Protein AF-A0A2N2MAF2-F1 (afdb_monomer)

Solvent-accessible surface area (backbone atoms only — not comparable to full-atom values): 18503 Å² total; per-residue (Å²): 136,90,82,78,81,93,73,49,62,42,71,49,50,74,51,72,71,57,96,58,80,38,44,85,57,95,60,39,71,50,56,27,28,38,40,33,51,36,46,34,36,45,44,82,43,76,62,37,36,29,41,34,40,40,31,34,37,40,68,56,86,88,58,84,52,64,74,58,40,23,18,29,40,29,43,62,85,48,71,48,70,73,48,28,50,32,56,76,39,74,33,63,33,16,47,38,78,49,76,48,78,36,62,30,84,83,36,49,47,40,34,41,43,45,61,77,30,57,66,37,70,40,33,45,78,47,80,42,79,41,85,73,82,86,81,91,76,95,68,87,77,67,74,89,60,72,49,39,44,46,27,63,58,98,87,48,79,72,38,51,35,47,32,70,37,60,43,55,50,63,54,32,20,46,62,50,79,82,38,6,30,38,52,96,63,82,57,17,58,25,9,51,52,71,30,68,77,75,85,45,65,71,27,43,45,64,44,90,42,32,61,28,24,36,55,40,50,62,90,45,89,75,55,44,41,65,32,93,70,24,79,42,84,76,63,72,67,41,61,19,26,30,82,37,44,62,78,24,34,39,20,30,38,29,35,20,79,57,52,24,33,25,34,32,25,40,35,34,20,21,49,48,84,52,33,35,34,43,22,49,63,87,40,75,61,50,53,79,34,73,67,80,71,32,50,52,89,88,55,86,53,74,79,46,28,57,34,11,32,39,71,42,72,68,58,44,54,40,76,44,64,57,42,64,42,34,38,28,49,38,36,34,32,45,26,27,36,35,36,38,36,35,43,77,73,47,112

Secondary structure (DSSP, 8-state):
-PPPPP-SEEEEEEEE--S---BT-S-HHHHTEEEEEEEEEEEE--SEEEEEEEEE----TT--STTSSEEEEEETTEEEEEE-HHHHHTSSSB-EEEEEEEEESSSEEEEEEEEEES--EESEEEEEEE----S---PPPPP--S--BPP--SS----SEEESEEEEGGGPPBS-BTTTEE-SSSS-SIIIIIS--SS-HHHHTTTTSSS-EEE---S-SS-SSS-TT-SSPPPTT-EEEEEE-TT-EEEEEEEESS-EEEEEEEEEE-SS---BEEEETTEE-S--B-PPP---TT---GGGGGG--EEEEEEEEEEE-SEEEEEEEEP-SSEEEEEEEEEEEE-

Radius of gyration: 23.46 Å; Cα contacts (8 Å, |Δi|>4): 888; chains: 1; bounding box: 62×46×55 Å

Foldseek 3Di:
DDDDDDDQWADFDKDAQPDDAAAPDPCLRLARIKTKQTFKGKDFDPFAKKKKKFKYFAADPPDFDWPQWFKWKQKQNRIDHTDGRQVVQVHGRYMDIDIDIHTDDPRMIMMGMGTPHGIDMTSDMDIGGPDDDDDDDDDPDDDPLQAAWFADDPVRHCTAAEPLWKDFQLRFHDDADPGFKHDPDFFACQACNVAPPDPDCQNHPPRNGHFYKHWADAPDVVGAQPDPLAPDHDDGGQMWGAQGAAAMKGKGWHAYAAWFKWFKKWKWAAQDWWFKFKDKSNHTFWPTQTDDHSHDPVDPPPVRSLNRIDIDTRSTMGTDHGGIIMMMIHDIGHHMTGIMRIHHDDD

pLDDT: mean 88.64, std 15.47, range [25.33, 98.75]

Mean predicted aligned error: 14.35 Å

Structure (mmCIF, N/CA/C/O backbone):
data_AF-A0A2N2MAF2-F1
#
_entry.id   AF-A0A2N2MAF2-F1
#
loop_
_atom_site.group_PDB
_atom_site.id
_atom_site.type_symbol
_atom_site.label_atom_id
_atom_site.label_alt_id
_atom_site.label_comp_id
_atom_site.label_asym_id
_atom_site.label_entity_id
_atom_site.label_seq_id
_atom_site.pdbx_PDB_ins_code
_atom_site.Cartn_x
_atom_site.Cartn_y
_atom_site.Cartn_z
_atom_site.occupancy
_atom_site.B_iso_or_equiv
_atom_site.auth_seq_id
_atom_site.auth_comp_id
_atom_site.auth_asym_id
_atom_site.auth_atom_id
_atom_site.pdbx_PDB_model_num
ATOM 1 N N . ASN A 1 1 ? -16.893 -3.323 -1.999 1.00 44.75 1 ASN A N 1
ATOM 2 C CA . ASN A 1 1 ? -17.810 -3.842 -0.952 1.00 44.75 1 ASN A CA 1
ATOM 3 C C . ASN A 1 1 ? -19.232 -3.928 -1.478 1.00 44.75 1 ASN A C 1
ATOM 5 O O . ASN A 1 1 ? -19.696 -2.983 -2.110 1.00 44.75 1 ASN A O 1
ATOM 9 N N . LEU A 1 2 ? -19.905 -5.063 -1.257 1.00 59.88 2 LEU A N 1
ATOM 10 C CA . LEU A 1 2 ? -21.345 -5.204 -1.491 1.00 59.88 2 LEU A CA 1
ATOM 11 C C . LEU A 1 2 ? -22.084 -4.644 -0.268 1.00 59.88 2 LEU A C 1
ATOM 13 O O . LEU A 1 2 ? -21.903 -5.152 0.836 1.00 59.88 2 LEU A O 1
ATOM 17 N N . TRP A 1 3 ? -22.898 -3.607 -0.460 1.00 73.00 3 TRP A N 1
ATOM 18 C CA . TRP A 1 3 ? -23.650 -2.955 0.615 1.00 73.00 3 TRP A CA 1
ATOM 19 C C . TRP A 1 3 ? -25.068 -3.512 0.705 1.00 73.00 3 TRP A C 1
ATOM 21 O O . TRP A 1 3 ? -25.749 -3.678 -0.308 1.00 73.00 3 TRP A O 1
ATOM 31 N N . LEU A 1 4 ? -25.507 -3.808 1.927 1.00 74.75 4 LEU A N 1
ATOM 32 C CA . LEU A 1 4 ? -26.867 -4.257 2.214 1.00 74.75 4 LEU A CA 1
ATOM 33 C C . LEU A 1 4 ? -27.745 -3.064 2.602 1.00 74.75 4 LEU A C 1
ATOM 35 O O . LEU A 1 4 ? -27.247 -2.061 3.110 1.00 74.75 4 LEU A O 1
ATOM 39 N N . ALA A 1 5 ? -29.055 -3.197 2.393 1.00 75.00 5 ALA A N 1
ATOM 40 C CA . ALA A 1 5 ? -30.025 -2.250 2.934 1.00 75.00 5 ALA A CA 1
ATOM 41 C C . ALA A 1 5 ? -29.946 -2.202 4.468 1.00 75.00 5 ALA A C 1
ATOM 43 O O . ALA A 1 5 ? -29.556 -3.179 5.118 1.00 75.00 5 ALA A O 1
ATOM 44 N N . ASP A 1 6 ? -30.328 -1.066 5.041 1.00 78.94 6 ASP A N 1
ATOM 45 C CA . ASP A 1 6 ? -30.216 -0.836 6.471 1.00 78.94 6 ASP A CA 1
ATOM 46 C C . ASP A 1 6 ? -31.170 -1.740 7.277 1.00 78.94 6 ASP A C 1
ATOM 48 O O . ASP A 1 6 ? -32.352 -1.899 6.974 1.00 78.94 6 ASP A O 1
ATOM 52 N N . ALA A 1 7 ? -30.642 -2.366 8.328 1.00 80.81 7 ALA A N 1
ATOM 53 C CA . ALA A 1 7 ? -31.371 -3.257 9.228 1.00 80.81 7 ALA A CA 1
ATOM 54 C C . ALA A 1 7 ? -30.782 -3.163 10.641 1.00 80.81 7 ALA A C 1
ATOM 56 O O . ALA A 1 7 ? -29.657 -2.706 10.809 1.00 80.81 7 ALA A O 1
ATOM 57 N N . GLY A 1 8 ? -31.527 -3.593 11.664 1.00 89.25 8 GLY A N 1
ATOM 58 C CA . GLY A 1 8 ? -31.033 -3.619 13.051 1.00 89.25 8 GLY A CA 1
ATOM 59 C C . GLY A 1 8 ? -31.088 -2.278 13.794 1.00 89.25 8 GLY A C 1
ATOM 60 O O . GLY A 1 8 ? -30.609 -2.183 14.919 1.00 89.25 8 GLY A O 1
ATOM 61 N N . PHE A 1 9 ? -31.684 -1.239 13.206 1.00 96.50 9 PHE A N 1
ATOM 62 C CA . PHE A 1 9 ? -31.832 0.069 13.847 1.00 96.50 9 PHE A CA 1
ATOM 63 C C . PHE A 1 9 ? -33.062 0.163 14.755 1.00 96.50 9 PHE A C 1
ATOM 65 O O . PHE A 1 9 ? -34.132 -0.362 14.446 1.00 96.50 9 PHE A O 1
ATOM 72 N N . THR A 1 10 ? -32.924 0.926 15.838 1.00 96.50 10 THR A N 1
ATOM 73 C CA . THR A 1 10 ? -34.024 1.350 16.708 1.00 96.50 10 THR A CA 1
ATOM 74 C C . THR A 1 10 ? -34.355 2.818 16.444 1.00 96.50 10 THR A C 1
ATOM 76 O O . THR A 1 10 ? -33.535 3.709 16.685 1.00 96.50 10 THR A O 1
ATOM 79 N N . GLY A 1 11 ? -35.576 3.069 15.966 1.00 95.38 11 GLY A N 1
ATOM 80 C CA . GLY A 1 11 ? -36.083 4.412 15.678 1.00 95.38 11 GLY A CA 1
ATOM 81 C C . GLY A 1 11 ? -35.483 5.065 14.427 1.00 95.38 11 GLY A C 1
ATOM 82 O O . GLY A 1 11 ? -34.811 4.424 13.616 1.00 95.38 11 GLY A O 1
ATOM 83 N N . GLY A 1 12 ? -35.741 6.363 14.282 1.00 96.50 12 GLY A N 1
ATOM 84 C CA . GLY A 1 12 ? -35.285 7.173 13.154 1.00 96.50 12 GLY A CA 1
ATOM 85 C C . GLY A 1 12 ? -36.087 7.002 11.861 1.00 96.50 12 GLY A C 1
ATOM 86 O O . GLY A 1 12 ? -36.971 6.151 11.749 1.00 96.50 12 GLY A O 1
ATOM 87 N N . GLY A 1 13 ? -35.768 7.847 10.885 1.00 95.38 13 GLY A N 1
ATOM 88 C CA . GLY A 1 13 ? -36.282 7.801 9.518 1.00 95.38 13 GLY A CA 1
ATOM 89 C C . GLY A 1 13 ? -35.155 7.594 8.514 1.00 95.38 13 GLY A C 1
ATOM 90 O O . GLY A 1 13 ? -33.989 7.797 8.839 1.00 95.38 13 GLY A O 1
ATOM 91 N N . VAL A 1 14 ? -35.509 7.201 7.293 1.00 96.50 14 VAL A N 1
ATOM 92 C CA . VAL A 1 14 ? -34.569 7.068 6.172 1.00 96.50 14 VAL A CA 1
ATOM 93 C C . VAL A 1 14 ? -34.857 8.128 5.121 1.00 96.50 14 VAL A C 1
ATOM 95 O O . VAL A 1 14 ? -36.002 8.565 4.968 1.00 96.50 14 VAL A O 1
ATOM 98 N N . VAL A 1 15 ? -33.835 8.544 4.386 1.00 96.31 15 VAL A N 1
ATOM 99 C CA . VAL A 1 15 ? -33.998 9.405 3.216 1.00 96.31 15 VAL A CA 1
ATOM 100 C C . VAL A 1 15 ? -32.937 9.093 2.173 1.00 96.31 15 VAL A C 1
ATOM 102 O O . VAL A 1 15 ? -31.799 8.768 2.495 1.00 96.31 15 VAL A O 1
ATOM 105 N N . ASP A 1 16 ? -33.344 9.196 0.914 1.00 96.62 16 ASP A N 1
ATOM 106 C CA . ASP A 1 16 ? -32.481 9.122 -0.256 1.00 96.62 16 ASP A CA 1
ATOM 107 C C . ASP A 1 16 ? -32.458 10.510 -0.904 1.00 96.62 16 ASP A C 1
ATOM 109 O O . ASP A 1 16 ? -33.509 11.077 -1.224 1.00 96.62 16 ASP A O 1
ATOM 113 N N . ARG A 1 17 ? -31.269 11.094 -1.035 1.00 95.44 17 ARG A N 1
ATOM 114 C CA . ARG A 1 17 ? -31.056 12.425 -1.620 1.00 95.44 17 ARG A CA 1
ATOM 115 C C . ARG A 1 17 ? -30.933 12.381 -3.142 1.00 95.44 17 ARG A C 1
ATOM 117 O O . ARG A 1 17 ? -30.822 13.436 -3.767 1.00 95.44 17 ARG A O 1
ATOM 124 N N . GLY A 1 18 ? -30.993 11.192 -3.739 1.00 94.00 18 GLY A N 1
ATOM 125 C CA . GLY A 1 18 ? -30.751 10.997 -5.158 1.00 94.00 18 GLY A CA 1
ATOM 126 C C . GLY A 1 18 ? -29.298 11.296 -5.522 1.00 94.00 18 GLY A C 1
ATOM 127 O O . GLY A 1 18 ? -28.404 11.253 -4.683 1.00 94.00 18 GLY A O 1
ATOM 128 N N . ASN A 1 19 ? -29.062 11.605 -6.795 1.00 93.94 19 ASN A N 1
ATOM 129 C CA . ASN A 1 19 ? -27.717 11.695 -7.355 1.00 93.94 19 ASN A CA 1
ATOM 130 C C . ASN A 1 19 ? -27.023 13.041 -7.069 1.00 93.94 19 ASN A C 1
ATOM 132 O O . ASN A 1 19 ? -26.755 13.819 -7.986 1.00 93.94 19 ASN A O 1
ATOM 136 N N . ILE A 1 20 ? -26.778 13.337 -5.794 1.00 95.62 20 ILE A N 1
ATOM 137 C CA . ILE A 1 20 ? -25.903 14.437 -5.377 1.00 95.62 20 ILE A CA 1
ATOM 138 C C . ILE A 1 20 ? -24.445 13.965 -5.385 1.00 95.62 20 ILE A C 1
ATOM 140 O O . ILE A 1 20 ? -24.168 12.831 -5.002 1.00 95.62 20 ILE A O 1
ATOM 144 N N . ALA A 1 21 ? -23.526 14.828 -5.819 1.00 92.25 21 ALA A N 1
ATOM 145 C CA . ALA A 1 21 ? -22.097 14.534 -5.763 1.00 92.25 21 ALA A CA 1
ATOM 146 C C . ALA A 1 21 ? -21.619 14.546 -4.309 1.00 92.25 21 ALA A C 1
ATOM 148 O O . ALA A 1 21 ? -21.954 15.479 -3.569 1.00 92.25 21 ALA A O 1
ATOM 149 N N . ILE A 1 22 ? -20.829 13.544 -3.930 1.00 95.25 22 ILE A N 1
ATOM 150 C CA . ILE A 1 22 ? -20.232 13.441 -2.599 1.00 95.25 22 ILE A CA 1
ATOM 151 C C . ILE A 1 22 ? -18.707 13.525 -2.730 1.00 95.25 22 ILE A C 1
ATOM 153 O O . ILE A 1 22 ? -18.077 12.727 -3.411 1.00 95.25 22 ILE A O 1
ATOM 157 N N . GLY A 1 23 ? -18.095 14.514 -2.084 1.00 75.25 23 GLY A N 1
ATOM 158 C CA . GLY A 1 23 ? -16.643 14.646 -2.011 1.00 75.25 23 GLY A CA 1
ATOM 159 C C . GLY A 1 23 ? -16.013 13.598 -1.092 1.00 75.25 23 GLY A C 1
ATOM 160 O O . GLY A 1 23 ? -16.674 13.055 -0.209 1.00 75.25 23 GLY A O 1
ATOM 161 N N . ASN A 1 24 ? -14.711 13.360 -1.260 1.00 80.25 24 ASN A N 1
ATOM 162 C CA . ASN A 1 24 ? -13.926 12.421 -0.445 1.00 80.25 24 ASN A CA 1
ATOM 163 C C . ASN A 1 24 ? -14.415 10.956 -0.507 1.00 80.25 24 ASN A C 1
ATOM 165 O O . ASN A 1 24 ? -14.272 10.185 0.441 1.00 80.25 24 ASN A O 1
ATOM 169 N N . THR A 1 25 ? -15.025 10.558 -1.623 1.00 81.06 25 THR A N 1
ATOM 170 C CA . THR A 1 25 ? -15.399 9.168 -1.879 1.00 81.06 25 THR A CA 1
ATOM 171 C C . THR A 1 25 ? -15.439 8.880 -3.377 1.00 81.06 25 THR A C 1
ATOM 173 O O . THR A 1 25 ? -15.613 9.785 -4.186 1.00 81.06 25 THR A O 1
ATOM 176 N N . LEU A 1 26 ? -15.277 7.606 -3.738 1.00 80.00 26 LEU A N 1
ATOM 177 C CA . LEU A 1 26 ? -15.554 7.080 -5.080 1.00 80.00 26 LEU A CA 1
ATOM 178 C C . LEU A 1 26 ? -16.878 6.294 -5.123 1.00 80.00 26 LEU A C 1
ATOM 180 O O . LEU A 1 26 ? -17.225 5.710 -6.148 1.00 80.00 26 LEU A O 1
ATOM 184 N N . ASN A 1 27 ? -17.602 6.228 -4.000 1.00 82.69 27 ASN A N 1
ATOM 185 C CA . ASN A 1 27 ? -18.865 5.509 -3.876 1.00 82.69 27 ASN A CA 1
ATOM 186 C C . ASN A 1 27 ? -19.936 6.398 -3.239 1.00 82.69 27 ASN A C 1
ATOM 188 O O . ASN A 1 27 ? -20.376 6.176 -2.107 1.00 82.69 27 ASN A O 1
ATOM 192 N N . ASP A 1 28 ? -20.377 7.394 -4.005 1.00 86.81 28 ASP A N 1
ATOM 193 C CA . ASP A 1 28 ? -21.400 8.360 -3.605 1.00 86.81 28 ASP A CA 1
ATOM 194 C C . ASP A 1 28 ? -22.672 7.679 -3.099 1.00 86.81 28 ASP A C 1
ATOM 196 O O . ASP A 1 28 ? -23.323 8.187 -2.190 1.00 86.81 28 ASP A O 1
ATOM 200 N N . ARG A 1 29 ? -23.023 6.506 -3.648 1.00 93.38 29 ARG A N 1
ATOM 201 C CA . ARG A 1 29 ? -24.315 5.867 -3.384 1.00 93.38 29 ARG A CA 1
ATOM 202 C C . ARG A 1 29 ? -24.558 5.593 -1.901 1.00 93.38 29 ARG A C 1
ATOM 204 O O . ARG A 1 29 ? -25.695 5.734 -1.463 1.00 93.38 29 ARG A O 1
ATOM 211 N N . ILE A 1 30 ? -23.521 5.234 -1.142 1.00 92.12 30 ILE A N 1
ATOM 212 C CA . ILE A 1 30 ? -23.637 5.007 0.308 1.00 92.12 30 ILE A CA 1
ATOM 213 C C . ILE A 1 30 ? -24.076 6.304 0.993 1.00 92.12 30 ILE A C 1
ATOM 215 O O . ILE A 1 30 ? -25.031 6.314 1.760 1.00 92.12 30 ILE A O 1
ATOM 219 N N . TYR A 1 31 ? -23.415 7.408 0.653 1.00 96.81 31 TYR A N 1
ATOM 220 C CA . TYR A 1 31 ? -23.577 8.727 1.265 1.00 96.81 31 TYR A CA 1
ATOM 221 C C . TYR A 1 31 ? -24.767 9.530 0.715 1.00 96.81 31 TYR A C 1
ATOM 223 O O . TYR A 1 31 ? -25.127 10.568 1.260 1.00 96.81 31 TYR A O 1
ATOM 231 N N . GLN A 1 32 ? -25.408 9.050 -0.351 1.00 95.94 32 GLN A N 1
ATOM 232 C CA . GLN A 1 32 ? -26.663 9.599 -0.873 1.00 95.94 32 GLN A CA 1
ATOM 233 C C . GLN A 1 32 ? -27.891 9.114 -0.088 1.00 95.94 32 GLN A C 1
ATOM 235 O O . GLN A 1 32 ? -28.967 9.703 -0.209 1.00 95.94 32 GLN A O 1
ATOM 240 N N . THR A 1 33 ? -27.747 8.062 0.721 1.00 95.38 33 THR A N 1
ATOM 241 C CA . THR A 1 33 ? -28.785 7.566 1.633 1.00 95.38 33 THR A CA 1
ATOM 242 C C . THR A 1 33 ? -28.367 7.765 3.074 1.00 95.38 33 THR A C 1
ATOM 244 O O . THR A 1 33 ? -27.224 7.492 3.417 1.00 95.38 33 THR A O 1
ATOM 247 N N . GLU A 1 34 ? -29.283 8.193 3.935 1.00 95.75 34 GLU A N 1
ATOM 248 C CA . GLU A 1 34 ? -29.023 8.324 5.372 1.00 95.75 34 GLU A CA 1
ATOM 249 C C . GLU A 1 34 ? -30.194 7.773 6.188 1.00 95.75 34 GLU A C 1
ATOM 251 O O . GLU A 1 34 ? -31.365 7.875 5.794 1.00 95.75 34 GLU A O 1
ATOM 256 N N . ARG A 1 35 ? -29.877 7.244 7.369 1.00 98.12 35 ARG A N 1
ATOM 257 C CA . ARG A 1 35 ? -30.821 7.116 8.476 1.00 98.12 35 ARG A CA 1
ATOM 258 C C . ARG A 1 35 ? -30.544 8.232 9.471 1.00 98.12 35 ARG A C 1
ATOM 260 O O . ARG A 1 35 ? -29.403 8.446 9.852 1.00 98.12 35 ARG A O 1
ATOM 267 N N . TRP A 1 36 ? -31.586 8.903 9.944 1.00 97.94 36 TRP A N 1
ATOM 268 C CA . TRP A 1 36 ? -31.477 10.010 10.894 1.00 97.94 36 TRP A CA 1
ATOM 269 C C . TRP A 1 36 ? -32.439 9.842 12.071 1.00 97.94 36 TRP A C 1
ATOM 271 O O . TRP A 1 36 ? -33.506 9.244 11.940 1.00 97.94 36 TRP A O 1
ATOM 281 N N . GLY A 1 37 ? -32.078 10.381 13.236 1.00 97.12 37 GLY A N 1
ATOM 282 C CA . GLY A 1 37 ? -32.917 10.359 14.443 1.00 97.12 37 GLY A CA 1
ATOM 283 C C . GLY A 1 37 ? -33.097 8.975 15.075 1.00 97.12 37 GLY A C 1
ATOM 284 O O . GLY A 1 37 ? -34.048 8.761 15.824 1.00 97.12 37 GLY A O 1
ATOM 285 N N . MET A 1 38 ? -32.224 8.024 14.750 1.00 98.19 38 MET A N 1
ATOM 286 C CA . MET A 1 38 ? -32.134 6.726 15.418 1.00 98.19 38 MET A CA 1
ATOM 287 C C . MET A 1 38 ? -31.467 6.862 16.790 1.00 98.19 38 MET A C 1
ATOM 289 O O . MET A 1 38 ? -30.634 7.741 17.005 1.00 98.19 38 MET A O 1
ATOM 293 N N . SER A 1 39 ? -31.813 5.962 17.709 1.00 96.88 39 SER A N 1
ATOM 294 C CA . SER A 1 39 ? -31.182 5.892 19.033 1.00 96.88 39 SER A CA 1
ATOM 295 C C . SER A 1 39 ? -30.175 4.753 19.144 1.00 96.88 39 SER A C 1
ATOM 297 O O . SER A 1 39 ? -29.272 4.818 19.974 1.00 96.88 39 SER A O 1
ATOM 299 N N . ALA A 1 40 ? -30.332 3.698 18.340 1.00 97.12 40 ALA A N 1
ATOM 300 C CA . ALA A 1 40 ? -29.463 2.533 18.415 1.00 97.12 40 ALA A CA 1
ATOM 301 C C . ALA A 1 40 ? -29.387 1.749 17.100 1.00 97.12 40 ALA A C 1
ATOM 303 O O . ALA A 1 40 ? -30.286 1.830 16.259 1.00 97.12 40 ALA A O 1
ATOM 304 N N . PHE A 1 41 ? -28.344 0.939 16.985 1.00 98.25 41 PHE A N 1
ATOM 305 C CA . PHE A 1 41 ? -28.177 -0.138 16.020 1.00 98.25 41 PHE A CA 1
ATOM 306 C C . PHE A 1 41 ? -27.688 -1.386 16.758 1.00 98.25 41 PHE A C 1
ATOM 308 O O . PHE A 1 41 ? -26.841 -1.278 17.641 1.00 98.25 41 PHE A O 1
ATOM 315 N N . ALA A 1 42 ? -28.202 -2.554 16.386 1.00 91.56 42 ALA A N 1
ATOM 316 C CA . ALA A 1 42 ? -27.725 -3.835 16.877 1.00 91.56 42 ALA A CA 1
ATOM 317 C C . ALA A 1 42 ? -27.647 -4.855 15.736 1.00 91.56 42 ALA A C 1
ATOM 319 O O . ALA A 1 42 ? -28.571 -4.969 14.923 1.00 91.56 42 ALA A O 1
ATOM 320 N N . ARG A 1 43 ? -26.567 -5.639 15.695 1.00 91.00 43 ARG A N 1
ATOM 321 C CA . ARG A 1 43 ? -26.415 -6.743 14.739 1.00 91.00 43 ARG A CA 1
ATOM 322 C C . ARG A 1 43 ? -25.788 -7.958 15.396 1.00 91.00 43 ARG A C 1
ATOM 324 O O . ARG A 1 43 ? -24.752 -7.854 16.040 1.00 91.00 43 ARG A O 1
ATOM 331 N N . THR A 1 44 ? -26.393 -9.124 15.181 1.00 83.69 44 THR A N 1
ATOM 332 C CA . THR A 1 44 ? -25.787 -10.397 15.576 1.00 83.69 44 THR A CA 1
ATOM 333 C C . THR A 1 44 ? -24.505 -10.618 14.786 1.00 83.69 44 THR A C 1
ATOM 335 O O . THR A 1 44 ? -24.533 -10.655 13.553 1.00 83.69 44 THR A O 1
ATOM 338 N N . VAL A 1 45 ? -23.401 -10.784 15.503 1.00 77.69 45 VAL A N 1
ATOM 339 C CA . VAL A 1 45 ? -22.085 -11.119 14.956 1.00 77.69 45 VAL A CA 1
ATOM 340 C C . VAL A 1 45 ? -21.417 -12.132 15.890 1.00 77.69 45 VAL A C 1
ATOM 342 O O . VAL A 1 45 ? -21.738 -12.150 17.079 1.00 77.69 45 VAL A O 1
ATOM 345 N N . PRO A 1 46 ? -20.522 -13.007 15.403 1.00 73.06 46 PRO A N 1
ATOM 346 C CA . PRO A 1 46 ? -19.736 -13.862 16.288 1.00 73.06 46 PRO A CA 1
ATOM 347 C C . PRO A 1 46 ? -19.016 -13.052 17.372 1.00 73.06 46 PRO A C 1
ATOM 349 O O . PRO A 1 46 ? -18.600 -11.924 17.122 1.00 73.06 46 PRO A O 1
ATOM 352 N N . ASN A 1 47 ? -18.812 -13.630 18.554 1.00 68.94 47 ASN A N 1
ATOM 353 C CA . ASN A 1 47 ? -17.899 -13.026 19.522 1.00 68.94 47 ASN A CA 1
ATOM 354 C C . ASN A 1 47 ? -16.513 -12.882 18.906 1.00 68.94 47 ASN A C 1
ATOM 356 O O . ASN A 1 47 ? -16.023 -13.804 18.251 1.00 68.94 47 ASN A O 1
ATOM 360 N N . GLY A 1 48 ? -15.888 -11.740 19.133 1.00 59.06 48 GLY A N 1
ATOM 361 C CA . GLY A 1 48 ? -14.606 -11.434 18.531 1.00 59.06 48 GLY A CA 1
ATOM 362 C C . GLY A 1 48 ? -14.344 -9.945 18.494 1.00 59.06 48 GLY A C 1
ATOM 363 O O . GLY A 1 48 ? -15.191 -9.126 18.857 1.00 59.06 48 GLY A O 1
ATOM 364 N N . SER A 1 49 ? -13.142 -9.608 18.060 1.00 69.00 49 SER A N 1
ATOM 365 C CA . SER A 1 49 ? -12.755 -8.228 17.822 1.00 69.00 49 SER A CA 1
ATOM 366 C C . SER A 1 49 ? -13.269 -7.770 16.463 1.00 69.00 49 SER A C 1
ATOM 368 O O . SER A 1 49 ? -13.291 -8.538 15.502 1.00 69.00 49 SER A O 1
ATOM 370 N N . TYR A 1 50 ? -13.670 -6.511 16.377 1.00 77.50 50 TYR A N 1
ATOM 371 C CA . TYR A 1 50 ? -14.162 -5.897 15.154 1.00 77.50 50 TYR A CA 1
ATOM 372 C C . TYR A 1 50 ? -13.606 -4.492 15.004 1.00 77.50 50 TYR A C 1
ATOM 374 O O . TYR A 1 50 ? -13.574 -3.727 15.967 1.00 77.50 50 TYR A O 1
ATOM 382 N N . GLN A 1 51 ? -13.276 -4.127 13.771 1.00 81.12 51 GLN A N 1
ATOM 383 C CA . GLN A 1 51 ? -13.236 -2.736 13.356 1.00 81.12 51 GLN A CA 1
ATOM 384 C C . GLN A 1 51 ? -14.627 -2.357 12.847 1.00 81.12 51 GLN A C 1
ATOM 386 O O . GLN A 1 51 ? -15.198 -3.035 11.990 1.00 81.12 51 GLN A O 1
ATOM 391 N N . VAL A 1 52 ? -15.179 -1.276 13.385 1.00 87.31 52 VAL A N 1
ATOM 392 C CA . VAL A 1 52 ? -16.476 -0.733 12.992 1.00 87.31 52 VAL A CA 1
ATOM 393 C C . VAL A 1 52 ? -16.266 0.641 12.381 1.00 87.31 52 VAL A C 1
ATOM 395 O O . VAL A 1 52 ? -15.901 1.578 13.093 1.00 87.31 52 VAL A O 1
ATOM 398 N N . ASN A 1 53 ? -16.520 0.768 11.079 1.00 90.44 53 ASN A N 1
ATOM 399 C CA . ASN A 1 53 ? -16.475 2.043 10.368 1.00 90.44 53 ASN A CA 1
ATOM 400 C C . ASN A 1 53 ? -17.890 2.618 10.265 1.00 90.44 53 ASN A C 1
ATOM 402 O O . ASN A 1 53 ? -18.802 1.993 9.721 1.00 90.44 53 ASN A O 1
ATOM 406 N N . LEU A 1 54 ? -18.073 3.818 10.805 1.00 97.06 54 LEU A N 1
ATOM 407 C CA . LEU A 1 54 ? -19.300 4.597 10.719 1.00 97.06 54 LEU A CA 1
ATOM 408 C C . LEU A 1 54 ? -19.132 5.642 9.618 1.00 97.06 54 LEU A C 1
ATOM 410 O O . LEU A 1 54 ? -18.271 6.518 9.721 1.00 97.06 54 LEU A O 1
ATOM 414 N N . HIS A 1 55 ? -19.938 5.526 8.569 1.00 98.00 55 HIS A N 1
ATOM 415 C CA . HIS A 1 55 ? -19.890 6.378 7.386 1.00 98.00 55 HIS A CA 1
ATOM 416 C C . HIS A 1 55 ? -20.915 7.503 7.501 1.00 98.00 55 HIS A C 1
ATOM 418 O O . HIS A 1 55 ? -22.099 7.238 7.714 1.00 98.00 55 HIS A O 1
ATOM 424 N N . PHE A 1 56 ? -20.459 8.738 7.313 1.00 98.44 56 PHE A N 1
ATOM 425 C CA . PHE A 1 56 ? -21.249 9.959 7.430 1.00 98.44 56 PHE A CA 1
ATOM 426 C C . PHE A 1 56 ? -21.011 10.901 6.245 1.00 98.44 56 PHE A C 1
ATOM 428 O O . PHE A 1 56 ? -19.919 10.933 5.680 1.00 98.44 56 PHE A O 1
ATOM 435 N N . ALA A 1 57 ? -22.001 11.720 5.918 1.00 97.88 57 ALA A N 1
ATOM 436 C CA . ALA A 1 57 ? -21.912 12.862 5.027 1.00 97.88 57 ALA A CA 1
ATOM 437 C C . ALA A 1 57 ? -23.095 13.778 5.338 1.00 97.88 57 ALA A C 1
ATOM 439 O O . ALA A 1 57 ? -24.249 13.397 5.163 1.00 97.88 57 ALA A O 1
ATOM 440 N N . GLU A 1 58 ? -22.826 15.022 5.737 1.00 98.25 58 GLU A N 1
ATOM 441 C CA . GLU A 1 58 ? -23.911 15.954 6.032 1.00 98.25 58 GLU A CA 1
ATOM 442 C C . GLU A 1 58 ? -24.587 16.397 4.727 1.00 98.25 58 GLU A C 1
ATOM 444 O O . GLU A 1 58 ? -24.098 17.285 4.019 1.00 98.25 58 GLU A O 1
ATOM 449 N N . THR A 1 59 ? -25.722 15.773 4.409 1.00 97.25 59 THR A N 1
ATOM 450 C CA . THR A 1 59 ? -26.494 16.051 3.187 1.00 97.25 59 THR A CA 1
ATOM 451 C C . THR A 1 59 ? -27.760 16.868 3.442 1.00 97.25 59 THR A C 1
ATOM 453 O O . THR A 1 59 ? -28.401 17.352 2.501 1.00 97.25 59 THR A O 1
ATOM 456 N N . TYR A 1 60 ? -28.159 17.066 4.704 1.00 97.25 60 TYR A N 1
ATOM 457 C CA . TYR A 1 60 ? -29.423 17.720 5.004 1.00 97.25 60 TYR A CA 1
ATOM 458 C C . TYR A 1 60 ? -29.342 19.222 4.733 1.00 97.25 60 TYR A C 1
ATOM 460 O O . TYR A 1 60 ? -28.526 19.947 5.300 1.00 97.25 60 TYR A O 1
ATOM 468 N N . ALA A 1 61 ? -30.244 19.736 3.890 1.00 94.19 61 ALA A N 1
ATOM 469 C CA . ALA A 1 61 ? -30.292 21.143 3.483 1.00 94.19 61 ALA A CA 1
ATOM 470 C C . ALA A 1 61 ? -30.277 22.137 4.666 1.00 94.19 61 ALA A C 1
ATOM 472 O O . ALA A 1 61 ? -29.684 23.205 4.537 1.00 94.19 61 ALA A O 1
ATOM 473 N N . GLY A 1 62 ? -30.848 21.761 5.817 1.00 96.06 62 GLY A N 1
ATOM 474 C CA . GLY A 1 62 ? -30.924 22.605 7.011 1.00 96.06 62 GLY A CA 1
ATOM 475 C C . GLY A 1 62 ? -29.624 22.775 7.809 1.00 96.06 62 GLY A C 1
ATOM 476 O O . GLY A 1 62 ? -29.577 23.672 8.643 1.00 96.06 62 GLY A O 1
ATOM 477 N N . ILE A 1 63 ? -28.585 21.965 7.568 1.00 97.38 63 ILE A N 1
ATOM 478 C CA . ILE A 1 63 ? -27.267 22.126 8.206 1.00 97.38 63 ILE A CA 1
ATOM 479 C C . ILE A 1 63 ? -26.340 22.877 7.254 1.00 97.38 63 ILE A C 1
ATOM 481 O O . ILE A 1 63 ? -25.966 22.371 6.203 1.00 97.38 63 ILE A O 1
ATOM 485 N N . THR A 1 64 ? -26.008 24.119 7.566 1.00 97.00 64 THR A N 1
ATOM 486 C CA . THR A 1 64 ? -25.237 25.031 6.707 1.00 97.00 64 THR A CA 1
ATOM 487 C C . THR A 1 64 ? -23.918 25.479 7.327 1.00 97.00 64 THR A C 1
ATOM 489 O O . THR A 1 64 ? -23.171 26.201 6.673 1.00 97.00 64 THR A O 1
ATOM 492 N N . ALA A 1 65 ? -23.646 25.112 8.579 1.00 94.88 65 ALA A N 1
ATOM 493 C CA . ALA A 1 65 ? -22.424 25.469 9.286 1.00 94.88 65 ALA A CA 1
ATOM 494 C C . ALA A 1 65 ? -22.084 24.445 10.378 1.00 94.88 65 ALA A C 1
ATOM 496 O O . ALA A 1 65 ? -22.956 23.715 10.857 1.00 94.88 65 ALA A O 1
ATOM 497 N N . ALA A 1 66 ? -20.821 24.463 10.810 1.00 96.50 66 ALA A N 1
ATOM 498 C CA . ALA A 1 66 ? -20.347 23.749 11.990 1.00 96.50 66 ALA A CA 1
ATOM 499 C C . ALA A 1 66 ? -21.208 24.060 13.231 1.00 96.50 66 ALA A C 1
ATOM 501 O O . ALA A 1 66 ? -21.715 25.171 13.407 1.00 96.50 66 ALA A O 1
ATOM 502 N N . GLY A 1 67 ? -21.364 23.067 14.097 1.00 94.75 67 GLY A N 1
ATOM 503 C CA . GLY A 1 67 ? -22.070 23.128 15.372 1.00 94.75 67 GLY A CA 1
ATOM 504 C C . GLY A 1 67 ? -23.587 22.973 15.274 1.00 94.75 67 GLY A C 1
ATOM 505 O O . GLY A 1 67 ? -24.250 22.875 16.304 1.00 94.75 67 GLY A O 1
ATOM 506 N N . GLN A 1 68 ? -24.165 22.940 14.069 1.00 98.06 68 GLN A N 1
ATOM 507 C CA . GLN A 1 68 ? -25.620 22.829 13.887 1.00 98.06 68 GLN A CA 1
ATOM 508 C C . GLN A 1 68 ? -26.147 21.390 13.994 1.00 98.06 68 GLN A C 1
ATOM 510 O O . GLN A 1 68 ? -27.345 21.189 14.218 1.00 98.06 68 GLN A O 1
ATOM 515 N N . ARG A 1 69 ? -25.260 20.400 13.864 1.00 98.44 69 ARG A N 1
ATOM 516 C CA . ARG A 1 69 ? -25.506 19.008 14.234 1.00 98.44 69 ARG A CA 1
ATOM 517 C C . ARG A 1 69 ? -24.278 18.478 14.960 1.00 98.44 69 ARG A C 1
ATOM 519 O O . ARG A 1 69 ? -23.190 18.456 14.398 1.00 98.44 69 ARG A O 1
ATOM 526 N N . VAL A 1 70 ? -24.470 18.060 16.205 1.00 97.75 70 VAL A N 1
ATOM 527 C CA . VAL A 1 70 ? -23.427 17.464 17.038 1.00 97.75 70 VAL A CA 1
ATOM 528 C C . VAL A 1 70 ? -24.037 16.303 17.802 1.00 97.75 70 VAL A C 1
ATOM 530 O O . VAL A 1 70 ? -25.023 16.469 18.518 1.00 97.75 70 VAL A O 1
ATOM 533 N N . PHE A 1 71 ? -23.460 15.121 17.685 1.00 98.75 71 PHE A N 1
ATOM 534 C CA . PHE A 1 71 ? -23.912 13.943 18.422 1.00 98.75 71 PHE A CA 1
ATOM 535 C C . PHE A 1 71 ? -22.720 13.073 18.805 1.00 98.75 71 PHE A C 1
ATOM 537 O O . PHE A 1 71 ? -21.582 13.380 18.480 1.00 98.75 71 PHE A O 1
ATOM 544 N N . SER A 1 72 ? -22.952 12.008 19.556 1.00 97.94 72 SER A N 1
ATOM 545 C CA . SER A 1 72 ? -21.931 11.012 19.878 1.00 97.94 72 SER A CA 1
ATOM 546 C C . SER A 1 72 ? -22.448 9.625 19.527 1.00 97.94 72 SER A C 1
ATOM 548 O O . SER A 1 72 ? -23.658 9.393 19.560 1.00 97.94 72 SER A O 1
ATOM 550 N N . ALA A 1 73 ? -21.537 8.709 19.220 1.00 98.31 73 ALA A N 1
ATOM 551 C CA . ALA A 1 73 ? -21.836 7.292 19.063 1.00 98.31 73 ALA A CA 1
ATOM 552 C C . ALA A 1 73 ? -21.065 6.494 20.120 1.00 98.31 73 ALA A C 1
ATOM 554 O O . ALA A 1 73 ? -19.906 6.791 20.389 1.00 98.31 73 ALA A O 1
ATOM 555 N N . ASN A 1 74 ? -21.686 5.491 20.724 1.00 96.94 74 ASN A N 1
ATOM 556 C CA . ASN A 1 74 ? -21.023 4.518 21.582 1.00 96.94 74 ASN A CA 1
ATOM 557 C C . ASN A 1 74 ? -21.108 3.154 20.902 1.00 96.94 74 ASN A C 1
ATOM 559 O O . ASN A 1 74 ? -22.208 2.638 20.755 1.00 96.94 74 ASN A O 1
ATOM 563 N N . VAL A 1 75 ? -19.976 2.613 20.461 1.00 96.69 75 VAL A N 1
ATOM 564 C CA . VAL A 1 75 ? -19.861 1.313 19.790 1.00 96.69 75 VAL A CA 1
ATOM 565 C C . VAL A 1 75 ? -19.300 0.334 20.815 1.00 96.69 75 VAL A C 1
ATOM 567 O O . VAL A 1 75 ? -18.149 0.490 21.213 1.00 96.69 75 VAL A O 1
ATOM 570 N N . GLU A 1 76 ? -20.099 -0.627 21.283 1.00 90.25 76 GLU A N 1
ATOM 571 C CA . GLU A 1 76 ? -19.667 -1.642 22.265 1.00 90.25 76 GLU A CA 1
ATOM 572 C C . GLU A 1 76 ? -18.907 -1.044 23.472 1.00 90.25 76 GLU A C 1
ATOM 574 O O . GLU A 1 76 ? -17.834 -1.497 23.869 1.00 90.25 76 GLU A O 1
ATOM 579 N N . GLY A 1 77 ? -19.418 0.059 24.030 1.00 84.75 77 GLY A N 1
ATOM 580 C CA . GLY A 1 77 ?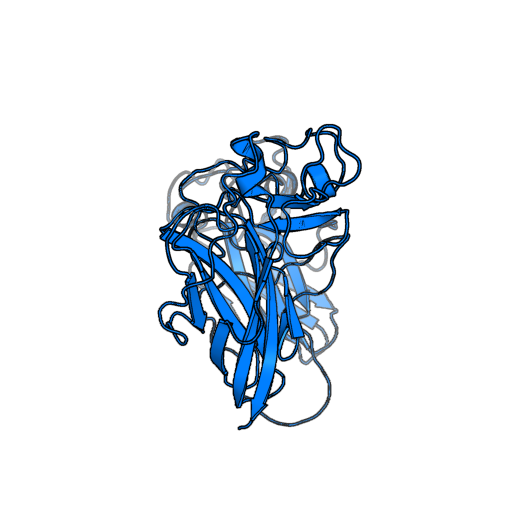 -18.793 0.765 25.153 1.00 84.75 77 GLY A CA 1
ATOM 581 C C . GLY A 1 77 ? -17.729 1.798 24.760 1.00 84.75 77 GLY A C 1
ATOM 582 O O . GLY A 1 77 ? -17.422 2.678 25.568 1.00 84.75 77 GLY A O 1
ATOM 583 N N . THR A 1 78 ? -17.238 1.790 23.519 1.00 85.56 78 THR A N 1
ATOM 584 C CA . THR A 1 78 ? -16.267 2.766 23.002 1.00 85.56 78 THR A CA 1
ATOM 585 C C . THR A 1 78 ? -16.976 4.003 22.461 1.00 85.56 78 THR A C 1
ATOM 587 O O . THR A 1 78 ? -17.697 3.947 21.467 1.00 85.56 78 THR A O 1
ATOM 590 N N . THR A 1 79 ? -16.769 5.148 23.112 1.00 93.44 79 THR A N 1
ATOM 591 C CA . THR A 1 79 ? -17.435 6.406 22.745 1.00 93.44 79 THR A CA 1
ATOM 592 C C . THR A 1 79 ? -16.634 7.203 21.716 1.00 93.44 79 THR A C 1
ATOM 594 O O . THR A 1 79 ? -15.503 7.603 21.974 1.00 93.44 79 THR A O 1
ATOM 597 N N . ILE A 1 80 ? -17.276 7.535 20.598 1.00 90.00 80 ILE A N 1
ATOM 598 C CA . ILE A 1 80 ? -16.868 8.555 19.632 1.00 90.00 80 ILE A CA 1
ATOM 599 C C . ILE A 1 80 ? -17.680 9.817 19.940 1.00 90.00 80 ILE A C 1
ATOM 601 O O . ILE A 1 8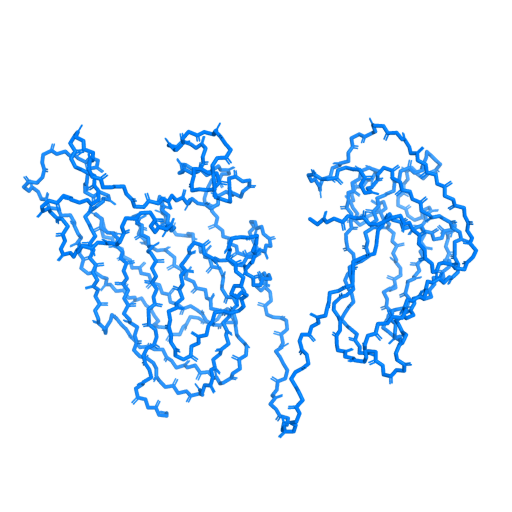0 ? -18.851 9.935 19.572 1.00 90.00 80 ILE A O 1
ATOM 605 N N . ALA A 1 81 ? -17.072 10.737 20.686 1.00 93.62 81 ALA A N 1
ATOM 606 C CA . ALA A 1 81 ? -17.743 11.936 21.175 1.00 93.62 81 ALA A CA 1
ATOM 607 C C . ALA A 1 81 ? -17.744 13.080 20.148 1.00 93.62 81 ALA A C 1
ATOM 609 O O . ALA A 1 81 ? -16.808 13.217 19.361 1.00 93.62 81 ALA A O 1
ATOM 610 N N . ASN A 1 82 ? -18.752 13.954 20.236 1.00 91.69 82 ASN A N 1
ATOM 611 C CA . ASN A 1 82 ? -18.812 15.250 19.540 1.00 91.69 82 ASN A CA 1
ATOM 612 C C . ASN A 1 82 ? -18.581 15.163 18.019 1.00 91.69 82 ASN A C 1
ATOM 614 O O . ASN A 1 82 ? -17.797 15.914 17.438 1.00 91.69 82 ASN A O 1
ATOM 618 N N . ILE A 1 83 ? -19.267 14.226 17.376 1.00 97.50 83 ILE A N 1
ATOM 619 C CA . ILE A 1 83 ? -19.340 14.089 15.927 1.00 97.50 83 ILE A CA 1
ATOM 620 C C . ILE A 1 83 ? -20.109 15.290 15.372 1.00 97.50 83 ILE A C 1
ATOM 622 O O . ILE A 1 83 ? -21.323 15.397 15.541 1.00 97.50 83 ILE A O 1
ATOM 626 N N . ASP A 1 84 ? -19.373 16.177 14.711 1.00 98.12 84 ASP A N 1
ATOM 627 C CA . ASP A 1 84 ? -19.879 17.275 13.892 1.00 98.12 84 ASP A CA 1
ATOM 628 C C . ASP A 1 84 ? -19.389 17.042 12.467 1.00 98.12 84 ASP A C 1
ATOM 630 O O . ASP A 1 84 ? -18.232 17.311 12.136 1.00 98.12 84 ASP A O 1
ATOM 634 N N . ILE A 1 85 ? -20.261 16.473 11.642 1.00 98.31 85 ILE A N 1
ATOM 635 C CA . ILE A 1 85 ? -19.892 15.995 10.310 1.00 98.31 85 ILE A CA 1
ATOM 636 C C . ILE A 1 85 ? -19.520 17.174 9.418 1.00 98.31 85 ILE A C 1
ATOM 638 O O . ILE A 1 85 ? -18.507 17.112 8.732 1.00 98.31 85 ILE A O 1
ATOM 642 N N . PHE A 1 86 ? -20.274 18.275 9.479 1.00 96.75 86 PHE A N 1
ATOM 643 C CA . PHE A 1 86 ? -19.985 19.467 8.685 1.00 96.75 86 PHE A CA 1
ATOM 644 C C . PHE A 1 86 ? -18.599 20.025 9.025 1.00 96.75 86 PHE A C 1
ATOM 646 O O . PHE A 1 86 ? -17.805 20.303 8.128 1.00 96.75 86 PHE A O 1
ATOM 653 N N . ALA A 1 87 ? -18.292 20.186 10.317 1.00 90.44 87 ALA A N 1
ATOM 654 C CA . ALA A 1 87 ? -17.001 20.719 10.740 1.00 90.44 87 ALA A CA 1
ATOM 655 C C . ALA A 1 87 ? -15.843 19.778 10.387 1.00 90.44 87 ALA A C 1
ATOM 657 O O . ALA A 1 87 ? -14.803 20.228 9.915 1.00 90.44 87 ALA A O 1
ATOM 658 N N . GLN A 1 88 ? -16.021 18.476 10.621 1.00 88.56 88 GLN A N 1
ATOM 659 C CA . GLN A 1 88 ? -14.954 17.483 10.496 1.00 88.56 88 GLN A CA 1
ATOM 660 C C . GLN A 1 88 ? -14.715 17.034 9.052 1.00 88.56 88 GLN A C 1
ATOM 662 O O . GLN A 1 88 ? -13.590 16.673 8.723 1.00 88.56 88 GLN A O 1
ATOM 667 N N . ALA A 1 89 ? -15.739 17.068 8.197 1.00 78.75 89 ALA A N 1
ATOM 668 C CA . ALA A 1 89 ? -15.620 16.785 6.768 1.00 78.75 89 ALA A CA 1
ATOM 669 C C . ALA A 1 89 ? -15.247 18.033 5.946 1.00 78.75 89 ALA A C 1
ATOM 671 O O . ALA A 1 89 ? -14.922 17.922 4.770 1.00 78.75 89 ALA A O 1
ATOM 672 N N . GLY A 1 90 ? -15.301 19.231 6.542 1.00 83.00 90 GLY A N 1
ATOM 673 C CA . GLY A 1 90 ? -15.007 20.490 5.851 1.00 83.00 90 GLY A CA 1
ATOM 674 C C . GLY A 1 90 ? -16.171 21.056 5.029 1.00 83.00 90 GLY A C 1
ATOM 675 O O . GLY A 1 90 ? -15.956 21.934 4.194 1.00 83.00 90 GLY A O 1
ATOM 676 N N . GLY A 1 91 ? -17.403 20.593 5.254 1.00 88.19 91 GLY A N 1
ATOM 677 C CA . GLY A 1 91 ? -18.599 21.100 4.586 1.00 88.19 91 GLY A CA 1
ATOM 678 C C . GLY A 1 91 ? -19.708 20.061 4.426 1.00 88.19 91 GLY A C 1
ATOM 679 O O . GLY A 1 91 ? -19.687 18.991 5.031 1.00 88.19 91 GLY A O 1
ATOM 680 N N . LYS A 1 92 ? -20.702 20.399 3.597 1.00 96.50 92 LYS A N 1
ATOM 681 C CA . LYS A 1 92 ? -21.783 19.481 3.195 1.00 96.50 92 LYS A CA 1
ATOM 682 C C . LYS A 1 92 ? -21.314 18.560 2.087 1.00 96.50 92 LYS A C 1
ATOM 684 O O . LYS A 1 92 ? -20.459 18.956 1.299 1.00 96.50 92 LYS A O 1
ATOM 689 N N . ASN A 1 93 ? -21.979 17.416 1.952 1.00 95.69 93 ASN A N 1
ATOM 690 C CA . ASN A 1 93 ? -21.750 16.470 0.861 1.00 95.69 93 ASN A CA 1
ATOM 691 C C . ASN A 1 93 ? -20.276 16.039 0.758 1.00 95.69 93 ASN A C 1
ATOM 693 O O . ASN A 1 93 ? -19.756 15.886 -0.342 1.00 95.69 93 ASN A O 1
ATOM 697 N N . ILE A 1 94 ? -19.585 15.884 1.888 1.00 85.88 94 ILE A N 1
ATOM 698 C CA . ILE A 1 94 ? -18.224 15.346 1.948 1.00 85.88 94 ILE A CA 1
ATOM 699 C C . ILE A 1 94 ? -18.257 14.155 2.900 1.00 85.88 94 ILE A C 1
ATOM 701 O O . ILE A 1 94 ? -18.772 14.264 4.014 1.00 85.88 94 ILE A O 1
ATOM 705 N N . ALA A 1 95 ? -17.744 13.021 2.437 1.00 92.88 95 ALA A N 1
ATOM 706 C CA . ALA A 1 95 ? -17.692 11.792 3.205 1.00 92.88 95 ALA A CA 1
ATOM 707 C C . ALA A 1 95 ? -16.720 11.907 4.389 1.00 92.88 95 ALA A C 1
ATOM 709 O O . ALA A 1 95 ? -15.587 12.381 4.261 1.00 92.88 95 ALA A O 1
ATOM 710 N N . LEU A 1 96 ? -17.171 11.410 5.536 1.00 92.81 96 LEU A N 1
ATOM 711 C CA . LEU A 1 96 ? -16.432 11.296 6.783 1.00 92.81 96 LEU A CA 1
ATOM 712 C C . LEU A 1 96 ? -16.612 9.887 7.335 1.00 92.81 96 LEU A C 1
ATOM 714 O O . LEU A 1 96 ? -17.731 9.394 7.452 1.00 92.81 96 LEU A O 1
ATOM 718 N N . ILE A 1 97 ? -15.512 9.261 7.738 1.00 94.88 97 ILE A N 1
ATOM 719 C CA . ILE A 1 97 ? -15.531 7.952 8.387 1.00 94.88 97 ILE A CA 1
ATOM 720 C C . ILE A 1 97 ? -15.043 8.118 9.825 1.00 94.88 97 ILE A C 1
ATOM 722 O O . ILE A 1 97 ? -14.043 8.794 10.081 1.00 94.88 97 ILE A O 1
ATOM 726 N N . LYS A 1 98 ? -15.762 7.518 10.778 1.00 90.00 98 LYS A N 1
ATOM 727 C CA . LYS A 1 98 ? -15.300 7.357 12.161 1.00 90.00 98 LYS A CA 1
ATOM 728 C C . LYS A 1 98 ? -15.186 5.883 12.492 1.00 90.00 98 LYS A C 1
ATOM 730 O O . LYS A 1 98 ? -16.146 5.140 12.329 1.00 90.00 98 LYS A O 1
ATOM 735 N N . THR A 1 99 ? -14.033 5.495 13.009 1.00 83.75 99 THR A N 1
ATOM 736 C CA . THR A 1 99 ? -13.715 4.096 13.275 1.00 83.75 99 THR A CA 1
ATOM 737 C C . THR A 1 99 ? -13.675 3.830 14.774 1.00 83.75 99 THR A C 1
ATOM 739 O O . THR A 1 99 ? -13.096 4.610 15.532 1.00 83.75 99 THR A O 1
ATOM 742 N N . ALA A 1 100 ? -14.271 2.717 15.197 1.00 82.62 100 ALA A N 1
ATOM 743 C CA . ALA A 1 100 ? -14.109 2.156 16.533 1.00 82.62 100 ALA A CA 1
ATOM 744 C C . ALA A 1 100 ? -13.639 0.704 16.428 1.00 82.62 100 ALA A C 1
ATOM 746 O O . ALA A 1 100 ? -14.263 -0.104 15.746 1.00 82.62 100 ALA A O 1
ATOM 747 N N . ASN A 1 101 ? -12.564 0.369 17.139 1.00 77.62 101 ASN A N 1
ATOM 748 C CA . ASN A 1 101 ? -12.146 -1.016 17.330 1.00 77.62 101 ASN A CA 1
ATOM 749 C C . ASN A 1 101 ? -12.760 -1.521 18.634 1.00 77.62 101 ASN A C 1
ATOM 751 O O . ASN A 1 101 ? -12.579 -0.897 19.681 1.00 77.62 101 ASN A O 1
ATOM 755 N N . VAL A 1 102 ? -13.508 -2.616 18.568 1.00 83.81 102 VAL A N 1
ATOM 756 C CA . VAL A 1 102 ? -14.332 -3.108 19.674 1.00 83.81 102 VAL A CA 1
ATOM 757 C C . VAL A 1 102 ? -14.236 -4.616 19.822 1.00 83.81 102 VAL A C 1
ATOM 759 O O . VAL A 1 102 ? -13.818 -5.310 18.901 1.00 83.81 102 VAL A O 1
ATOM 762 N N . VAL A 1 103 ? -14.647 -5.130 20.979 1.00 71.19 103 VAL A N 1
ATOM 763 C CA . VAL A 1 103 ? -14.755 -6.568 21.234 1.00 71.19 103 VAL A CA 1
ATOM 764 C C . VAL A 1 103 ? -16.203 -6.888 21.562 1.00 71.19 103 VAL A C 1
ATOM 766 O O . VAL A 1 103 ? -16.728 -6.396 22.555 1.00 71.19 103 VAL A O 1
ATOM 769 N N . VAL A 1 104 ? -16.815 -7.746 20.751 1.00 76.31 104 VAL A N 1
ATOM 770 C CA . VAL A 1 104 ? -18.155 -8.285 20.995 1.00 76.31 104 VAL A CA 1
ATOM 771 C C . VAL A 1 104 ? -18.020 -9.553 21.830 1.00 76.31 104 VAL A C 1
ATOM 773 O O . VAL A 1 104 ? -17.290 -10.477 21.458 1.00 76.31 104 VAL A O 1
ATOM 776 N N . THR A 1 105 ? -18.713 -9.603 22.968 1.00 77.06 105 THR A N 1
ATOM 777 C CA . THR A 1 105 ? -18.604 -10.713 23.941 1.00 77.06 105 THR A CA 1
ATOM 778 C C . THR A 1 105 ? -19.908 -11.474 24.175 1.00 77.06 105 THR A C 1
ATOM 780 O O . THR A 1 105 ? -19.887 -12.568 24.745 1.00 77.06 105 THR A O 1
ATOM 783 N N . ASP A 1 106 ? -21.032 -10.949 23.697 1.00 78.25 106 ASP A N 1
ATOM 784 C CA . ASP A 1 106 ? -22.383 -11.479 23.908 1.00 78.25 106 ASP A CA 1
ATOM 785 C C . ASP A 1 106 ? -23.093 -11.906 22.604 1.00 78.25 106 ASP A C 1
ATOM 787 O O . ASP A 1 106 ? -24.262 -12.294 22.616 1.00 78.25 106 ASP A O 1
ATOM 791 N N . GLY A 1 107 ? -22.382 -11.877 21.478 1.00 76.38 107 GLY A N 1
ATOM 792 C CA . GLY A 1 107 ? -22.871 -12.230 20.149 1.00 76.38 107 GLY A CA 1
ATOM 793 C C . GLY A 1 107 ? -23.646 -11.108 19.458 1.00 76.38 107 GLY A C 1
ATOM 794 O O . GLY A 1 107 ? -24.303 -11.357 18.439 1.00 76.38 107 GLY A O 1
ATOM 795 N N . GLN A 1 108 ? -23.617 -9.885 19.995 1.00 82.06 108 GLN A N 1
ATOM 796 C CA . GLN A 1 108 ? -24.333 -8.739 19.453 1.00 82.06 108 GLN A CA 1
ATOM 797 C C . GLN A 1 108 ? -23.445 -7.494 19.443 1.00 82.06 108 GLN A C 1
ATOM 799 O O . GLN A 1 108 ? -22.984 -7.040 20.474 1.00 82.06 108 GLN A O 1
ATOM 804 N N . LEU A 1 109 ? -23.241 -6.902 18.265 1.00 95.06 109 LEU A N 1
ATOM 805 C CA . LEU A 1 109 ? -22.605 -5.595 18.152 1.00 95.06 109 LEU A CA 1
ATOM 806 C C . LEU A 1 109 ? -23.659 -4.506 18.310 1.00 95.06 109 LEU A C 1
ATOM 808 O O . LEU A 1 109 ? -24.583 -4.430 17.497 1.00 95.06 109 LEU A O 1
ATOM 812 N N . ASN A 1 110 ? -23.491 -3.657 19.314 1.00 95.12 110 ASN A N 1
ATOM 813 C CA . ASN A 1 110 ? -24.382 -2.577 19.696 1.00 95.12 110 ASN A CA 1
ATOM 814 C C . ASN A 1 110 ? -23.735 -1.220 19.435 1.00 95.12 110 ASN A C 1
ATOM 816 O O . ASN A 1 110 ? -22.570 -0.973 19.757 1.00 95.12 110 ASN A O 1
ATOM 820 N N . ILE A 1 111 ? -24.533 -0.303 18.898 1.00 98.44 111 ILE A N 1
ATOM 821 C CA . ILE A 1 111 ? -24.176 1.101 18.749 1.00 98.44 111 ILE A CA 1
ATOM 822 C C . ILE A 1 111 ? -25.306 1.943 19.318 1.00 98.44 111 ILE A C 1
ATOM 824 O O . ILE A 1 111 ? -26.444 1.819 18.873 1.00 98.44 111 ILE A O 1
ATOM 828 N N . ALA A 1 112 ? -25.003 2.818 20.271 1.00 98.06 112 ALA A N 1
ATOM 829 C CA . ALA A 1 112 ? -25.938 3.814 20.784 1.00 98.06 112 ALA A CA 1
ATOM 830 C C . ALA A 1 112 ? -25.589 5.202 20.239 1.00 98.06 112 ALA A C 1
ATOM 832 O O . ALA A 1 112 ? -24.421 5.585 20.211 1.00 98.06 112 ALA A O 1
ATOM 833 N N . PHE A 1 113 ? -26.600 5.970 19.839 1.00 98.38 113 PHE A N 1
ATOM 834 C CA . PHE A 1 113 ? -26.437 7.332 19.335 1.00 98.38 113 PHE A CA 1
ATOM 835 C C . PHE A 1 113 ? -27.063 8.333 20.307 1.00 98.38 113 PHE A C 1
ATOM 837 O O . PHE A 1 113 ? -28.223 8.192 20.695 1.00 98.38 113 PHE A O 1
ATOM 844 N N . THR A 1 114 ? -26.310 9.375 20.661 1.00 97.75 114 THR A N 1
ATOM 845 C CA . THR A 1 114 ? -26.740 10.404 21.617 1.00 97.75 114 THR A CA 1
ATOM 846 C C . THR A 1 114 ? -26.625 11.784 20.992 1.00 97.75 114 THR A C 1
ATOM 848 O O . THR A 1 114 ? -25.527 12.247 20.690 1.00 97.75 114 THR A O 1
ATOM 851 N N . ALA A 1 115 ? -27.760 12.455 20.817 1.00 98.00 115 ALA A N 1
ATOM 852 C CA . ALA A 1 115 ? -27.823 13.829 20.333 1.00 98.00 115 ALA A CA 1
ATOM 853 C C . ALA A 1 115 ? -27.285 14.821 21.374 1.00 98.00 115 ALA A C 1
ATOM 855 O O . ALA A 1 115 ? -27.734 14.811 22.520 1.00 98.00 115 ALA A O 1
ATOM 856 N N . SER A 1 116 ? -26.405 15.729 20.948 1.00 97.94 116 SER A N 1
ATOM 857 C CA . SER A 1 116 ? -26.067 16.943 21.707 1.00 97.94 116 SER A CA 1
ATOM 858 C C . SER A 1 116 ? -26.758 18.168 21.100 1.00 97.94 116 SER A C 1
ATOM 860 O O . SER A 1 116 ? -27.350 18.975 21.812 1.00 97.94 116 SER A O 1
ATOM 862 N N . VAL A 1 117 ? -26.721 18.285 19.771 1.00 97.62 117 VAL A N 1
ATOM 863 C CA . VAL A 1 117 ? -27.392 19.306 18.964 1.00 97.62 117 VAL A CA 1
ATOM 864 C C . VAL A 1 117 ? -27.970 18.622 17.728 1.00 97.62 117 VAL A C 1
ATOM 866 O O . VAL A 1 117 ? -27.220 18.073 16.925 1.00 97.62 117 VAL A O 1
ATOM 869 N N . ASN A 1 118 ? -29.292 18.699 17.550 1.00 97.62 118 ASN A N 1
ATOM 870 C CA . ASN A 1 118 ? -30.016 18.060 16.442 1.00 97.62 118 ASN A CA 1
ATOM 871 C C . ASN A 1 118 ? -29.860 16.519 16.414 1.00 97.62 118 ASN A C 1
ATOM 873 O O . ASN A 1 118 ? -29.201 15.916 17.259 1.00 97.62 118 ASN A O 1
ATOM 877 N N . ASN A 1 119 ? -30.545 15.861 1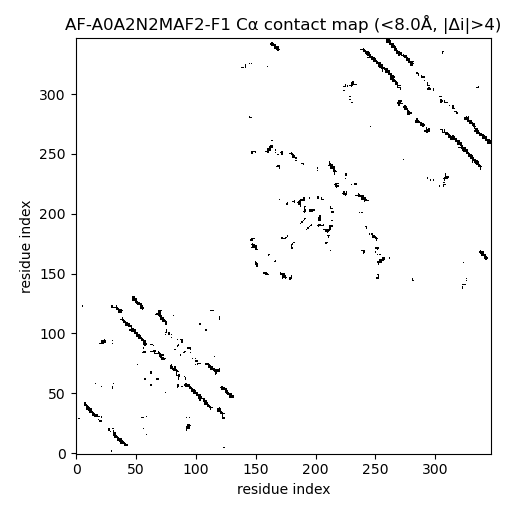5.483 1.00 97.81 119 ASN A N 1
ATOM 878 C CA . ASN A 1 119 ? -30.624 14.407 15.417 1.00 97.81 119 ASN A CA 1
ATOM 879 C C . ASN A 1 119 ? -29.304 13.782 14.925 1.00 97.81 119 ASN A C 1
ATOM 881 O O . ASN A 1 119 ? -28.707 14.317 13.987 1.00 97.81 119 ASN A O 1
ATOM 885 N N . PRO A 1 120 ? -28.886 12.618 15.462 1.00 98.38 120 PRO A N 1
ATOM 886 C CA . PRO A 1 120 ? -27.833 11.804 14.863 1.00 98.38 120 PRO A CA 1
ATOM 887 C C . PRO A 1 120 ? -28.215 11.378 13.443 1.00 98.38 120 PRO A C 1
ATOM 889 O O . PRO A 1 120 ? -29.404 11.272 13.126 1.00 98.38 120 PRO A O 1
ATOM 892 N N . GLU A 1 121 ? -27.223 11.136 12.595 1.00 98.38 121 GLU A N 1
ATOM 893 C CA . GLU A 1 121 ? -27.410 10.574 11.253 1.00 98.38 121 GLU A CA 1
ATOM 894 C C . GLU A 1 121 ? -26.285 9.588 10.924 1.00 98.38 121 GLU A C 1
ATOM 896 O O . GLU A 1 121 ? -25.259 9.621 11.597 1.00 98.38 121 GLU A O 1
ATOM 901 N N . ILE A 1 122 ? -26.517 8.664 9.990 1.00 98.56 122 ILE A N 1
ATOM 902 C CA . ILE A 1 122 ? -25.523 7.721 9.472 1.00 98.56 122 ILE A CA 1
ATOM 903 C C . ILE A 1 122 ? -25.889 7.287 8.051 1.00 98.56 122 ILE A C 1
ATOM 905 O O . ILE A 1 122 ? -27.059 7.021 7.758 1.00 98.56 122 ILE A O 1
ATOM 909 N N . ASN A 1 123 ? -24.883 7.133 7.195 1.00 98.25 123 ASN A N 1
ATOM 910 C CA . ASN A 1 123 ? -25.043 6.658 5.820 1.00 98.25 123 ASN A CA 1
ATOM 911 C C . ASN A 1 123 ? -24.723 5.169 5.668 1.00 98.25 123 ASN A C 1
ATOM 913 O O . ASN A 1 123 ? -25.329 4.475 4.856 1.00 98.25 123 ASN A O 1
ATOM 917 N N . GLY A 1 124 ? -23.785 4.657 6.466 1.00 96.19 124 GLY A N 1
ATOM 918 C CA . GLY A 1 124 ? -23.356 3.265 6.391 1.00 96.19 124 GLY A CA 1
ATOM 919 C C . GLY A 1 124 ? -22.629 2.803 7.645 1.00 96.19 124 GLY A C 1
ATOM 920 O O . GLY A 1 124 ? -22.030 3.599 8.367 1.00 96.19 124 GLY A O 1
ATOM 921 N N . ILE A 1 125 ? -22.689 1.499 7.900 1.00 96.25 125 ILE A N 1
ATOM 922 C CA . ILE A 1 125 ? -21.933 0.835 8.961 1.00 96.25 125 ILE A CA 1
ATOM 923 C C . ILE A 1 125 ? -21.215 -0.350 8.328 1.00 96.25 125 ILE A C 1
ATOM 925 O O . ILE A 1 125 ? -21.859 -1.247 7.778 1.00 96.25 125 ILE A O 1
ATOM 929 N N . GLU A 1 126 ? -19.896 -0.366 8.434 1.00 89.44 126 GLU A N 1
ATOM 930 C CA . GLU A 1 126 ? -19.062 -1.498 8.058 1.00 89.44 126 GLU A CA 1
ATOM 931 C C . GLU A 1 126 ? -18.577 -2.190 9.331 1.00 89.44 126 GLU A C 1
ATOM 933 O O . GLU A 1 126 ? -18.085 -1.534 10.245 1.00 89.44 126 GLU A O 1
ATOM 938 N N . ILE A 1 127 ? -18.761 -3.507 9.416 1.00 85.62 127 ILE A N 1
ATOM 939 C CA . ILE A 1 127 ? -18.352 -4.320 10.567 1.00 85.62 127 ILE A CA 1
ATOM 940 C C . ILE A 1 127 ? -17.393 -5.373 10.038 1.00 85.62 127 ILE A C 1
ATOM 942 O O . ILE A 1 127 ? -17.817 -6.309 9.356 1.00 85.62 127 ILE A O 1
ATOM 946 N N . ILE A 1 128 ? -16.114 -5.204 10.339 1.00 78.88 128 ILE A N 1
ATOM 947 C CA . ILE A 1 128 ? -15.034 -6.025 9.802 1.00 78.88 128 ILE A CA 1
ATOM 948 C C . ILE A 1 128 ? -14.480 -6.862 10.954 1.00 78.88 128 ILE A C 1
ATOM 950 O O . ILE A 1 128 ? -13.968 -6.279 11.912 1.00 78.88 128 ILE A O 1
ATOM 954 N N . PRO A 1 129 ? -14.586 -8.205 10.909 1.00 65.31 129 PRO A N 1
ATOM 955 C CA . PRO A 1 129 ? -13.924 -9.058 11.884 1.00 65.31 129 PRO A CA 1
ATOM 956 C C . PRO A 1 129 ? -12.424 -8.761 11.901 1.00 65.31 129 PRO A C 1
ATOM 958 O O . PRO A 1 129 ? -11.739 -8.901 10.891 1.00 65.31 129 PRO A O 1
ATOM 961 N N . SER A 1 130 ? -11.911 -8.366 13.057 1.00 52.22 130 SER A N 1
ATOM 962 C CA . SER A 1 130 ? -10.481 -8.322 13.332 1.00 52.22 130 SER A CA 1
ATOM 963 C C . SER A 1 130 ? -10.129 -9.708 13.868 1.00 52.22 130 SER A C 1
ATOM 965 O O . SER A 1 130 ? -10.570 -10.074 14.957 1.00 52.22 130 SER A O 1
ATOM 967 N N . GLY A 1 131 ? -9.461 -10.527 13.049 1.00 44.03 131 GLY A N 1
ATOM 968 C CA . GLY A 1 131 ? -9.280 -11.967 13.265 1.00 44.03 131 GLY A CA 1
ATOM 969 C C . GLY A 1 131 ? -9.071 -12.372 14.730 1.00 44.03 131 GLY A C 1
ATOM 970 O O . GLY A 1 131 ? -8.198 -11.859 15.422 1.00 44.03 131 GLY A O 1
ATOM 971 N N . SER A 1 132 ? -9.895 -13.308 15.207 1.00 31.39 132 SER A N 1
ATOM 972 C CA . SER A 1 132 ? -9.713 -13.988 16.490 1.00 31.39 132 SER A CA 1
ATOM 973 C C . SER A 1 132 ? -9.191 -15.398 16.215 1.00 31.39 132 SER A C 1
ATOM 975 O O . SER A 1 132 ? -9.972 -16.287 15.880 1.00 31.39 132 SER A O 1
ATOM 977 N N . SER A 1 133 ? -7.882 -15.617 16.364 1.00 28.17 133 SER A N 1
ATOM 978 C CA . SER A 1 133 ? -7.343 -16.965 16.572 1.00 28.17 133 SER A CA 1
ATOM 979 C C . SER A 1 133 ? -7.593 -17.372 18.021 1.00 28.17 133 SER A C 1
ATOM 981 O O . SER A 1 133 ? -7.260 -16.650 18.961 1.00 28.17 133 SER A O 1
ATOM 983 N N . ALA A 1 134 ? -8.218 -18.529 18.216 1.00 27.98 134 ALA A N 1
ATOM 984 C CA . ALA A 1 134 ? -8.411 -19.107 19.535 1.00 27.98 134 ALA A CA 1
ATOM 985 C C . ALA A 1 134 ? -7.074 -19.600 20.130 1.00 27.98 134 ALA A C 1
ATOM 987 O O . ALA A 1 134 ? -6.273 -20.225 19.444 1.00 27.98 134 ALA A O 1
ATOM 988 N N . THR A 1 135 ? -6.944 -19.414 21.450 1.00 25.83 135 THR A N 1
ATOM 989 C CA . THR A 1 135 ? -5.977 -19.983 22.422 1.00 25.83 135 THR A CA 1
ATOM 990 C C . THR A 1 135 ? -4.667 -19.223 22.730 1.00 25.83 135 THR A C 1
ATOM 992 O O . THR A 1 135 ? -3.641 -19.398 22.097 1.00 25.83 135 THR A O 1
ATOM 995 N N . ASN A 1 136 ? -4.735 -18.457 23.833 1.00 28.28 136 ASN A N 1
ATOM 996 C CA . ASN A 1 136 ? -3.762 -18.281 24.930 1.00 28.28 136 ASN A CA 1
ATOM 997 C C . ASN A 1 136 ? -2.257 -18.093 24.628 1.00 28.28 136 ASN A C 1
ATOM 999 O O . ASN A 1 136 ? -1.500 -19.050 24.745 1.00 28.28 136 ASN A O 1
ATOM 1003 N N . THR A 1 137 ? -1.825 -16.830 24.520 1.00 25.33 137 THR A N 1
ATOM 1004 C CA . THR A 1 137 ? -0.851 -16.148 25.415 1.00 25.33 137 THR A CA 1
ATOM 1005 C C . THR A 1 137 ? -0.855 -14.637 25.101 1.00 25.33 137 THR A C 1
ATOM 1007 O O . THR A 1 137 ? -1.045 -14.271 23.943 1.00 25.33 137 THR A O 1
ATOM 1010 N N . PRO A 1 138 ? -0.688 -13.722 26.081 1.00 29.44 138 PRO A N 1
ATOM 1011 C CA . PRO A 1 138 ? -0.666 -12.286 25.810 1.00 29.44 138 PRO A CA 1
ATOM 1012 C C . PRO A 1 138 ? 0.677 -11.889 25.181 1.00 29.44 138 PRO A C 1
ATOM 1014 O O . PRO A 1 138 ? 1.662 -11.684 25.889 1.00 29.44 138 PRO A O 1
ATOM 1017 N N . GLY A 1 139 ? 0.712 -11.795 23.853 1.00 30.42 139 GLY A N 1
ATOM 1018 C CA . GLY A 1 139 ? 1.655 -10.935 23.133 1.00 30.42 139 GLY A CA 1
ATOM 1019 C C . GLY A 1 139 ? 1.095 -9.507 23.067 1.00 30.42 139 GLY A C 1
ATOM 1020 O O . GLY A 1 139 ? -0.129 -9.342 23.088 1.00 30.42 139 GLY A O 1
ATOM 1021 N N . PRO A 1 140 ? 1.933 -8.457 23.056 1.00 30.09 140 PRO A N 1
ATOM 1022 C CA . PRO A 1 140 ? 1.448 -7.083 23.030 1.00 30.09 140 PRO A CA 1
ATOM 1023 C C . PRO A 1 140 ? 0.655 -6.823 21.739 1.00 30.09 140 PRO A C 1
ATOM 1025 O O . PRO A 1 140 ? 1.134 -7.078 20.640 1.00 30.09 140 PRO A O 1
ATOM 1028 N N . SER A 1 141 ? -0.575 -6.324 21.891 1.00 32.72 141 SER A N 1
ATOM 1029 C CA . SER A 1 141 ? -1.420 -5.833 20.795 1.00 32.72 141 SER A CA 1
ATOM 1030 C C . SER A 1 141 ? -0.732 -4.652 20.097 1.00 32.72 141 SER A C 1
ATOM 1032 O O . SER A 1 141 ? -0.202 -3.785 20.801 1.00 32.72 141 SER A O 1
ATOM 1034 N N . PRO A 1 142 ? -0.764 -4.567 18.755 1.00 31.95 142 PRO A N 1
ATOM 1035 C CA . PRO A 1 142 ? -0.057 -3.538 18.010 1.00 31.95 142 PRO A CA 1
ATOM 1036 C C . PRO A 1 142 ? -0.642 -2.167 18.337 1.00 31.95 142 PRO A C 1
ATOM 1038 O O . PRO A 1 142 ? -1.834 -1.897 18.178 1.00 31.95 142 PRO A O 1
ATOM 1041 N N . THR A 1 143 ? 0.221 -1.290 18.830 1.00 28.16 143 THR A N 1
ATOM 1042 C CA . THR A 1 143 ? 0.004 0.152 18.827 1.00 28.16 143 THR A CA 1
ATOM 1043 C C . THR A 1 143 ? -0.287 0.576 17.389 1.00 28.16 143 THR A C 1
ATOM 1045 O O . THR A 1 143 ? 0.494 0.264 16.501 1.00 28.16 143 THR A O 1
ATOM 1048 N N . SER A 1 144 ? -1.391 1.290 17.161 1.00 32.69 144 SER A N 1
ATOM 1049 C CA . SER A 1 144 ? -1.678 1.990 15.902 1.00 32.69 144 SER A CA 1
ATOM 1050 C C . SER A 1 144 ? -0.524 2.953 15.585 1.00 32.69 144 SER A C 1
ATOM 1052 O O . SER A 1 144 ? -0.507 4.091 16.060 1.00 32.69 144 SER A O 1
ATOM 1054 N N . THR A 1 145 ? 0.452 2.495 14.807 1.00 34.09 145 THR A N 1
ATOM 1055 C CA . THR A 1 145 ? 1.626 3.249 14.357 1.00 34.09 145 THR A CA 1
ATOM 1056 C C . THR A 1 145 ? 1.400 3.812 12.961 1.00 34.09 145 THR A C 1
ATOM 1058 O O . THR A 1 145 ? 2.201 3.573 12.078 1.00 34.09 145 THR A O 1
ATOM 1061 N N . GLY A 1 146 ? 0.314 4.560 12.740 1.00 42.09 146 GLY A N 1
ATOM 1062 C CA . GLY A 1 146 ? 0.155 5.477 11.594 1.00 42.09 146 GLY A CA 1
ATOM 1063 C C . GLY A 1 146 ? 0.232 4.907 10.164 1.00 42.09 146 GLY A C 1
ATOM 1064 O O . GLY A 1 146 ? -0.007 5.670 9.235 1.00 42.09 146 GLY A O 1
ATOM 1065 N N . GLY A 1 147 ? 0.547 3.623 9.978 1.00 45.94 147 GLY A N 1
ATOM 1066 C CA . GLY A 1 147 ? 0.510 2.912 8.704 1.00 45.94 147 GLY A CA 1
ATOM 1067 C C . GLY A 1 147 ? -0.924 2.578 8.316 1.00 45.94 147 GLY A C 1
ATOM 1068 O O . GLY A 1 147 ? -1.822 2.589 9.159 1.00 45.94 147 GLY A O 1
ATOM 1069 N N . GLY A 1 148 ? -1.143 2.345 7.028 1.00 56.12 148 GLY A N 1
ATOM 1070 C CA . GLY A 1 148 ? -2.450 2.026 6.474 1.00 56.12 148 GLY A CA 1
ATOM 1071 C C . GLY A 1 148 ? -3.039 0.687 6.950 1.00 56.12 148 GLY A C 1
ATOM 1072 O O . GLY A 1 148 ? -2.673 0.135 7.984 1.00 56.12 148 GLY A O 1
ATOM 1073 N N . LEU A 1 149 ? -4.004 0.163 6.197 1.00 72.75 149 LEU A N 1
ATOM 1074 C CA . LEU A 1 149 ? -4.568 -1.174 6.386 1.00 72.75 149 LEU A CA 1
ATOM 1075 C C . LEU A 1 149 ? -3.875 -2.178 5.457 1.00 72.75 149 LEU A C 1
ATOM 1077 O O . LEU A 1 149 ? -3.664 -1.835 4.297 1.00 72.75 149 LEU A O 1
ATOM 1081 N N . PRO A 1 150 ? -3.623 -3.424 5.890 1.00 78.56 150 PRO A N 1
ATOM 1082 C CA . PRO A 1 150 ? -3.032 -4.432 5.022 1.00 78.56 150 PRO A CA 1
ATOM 1083 C C . PRO A 1 150 ? -3.791 -4.601 3.705 1.00 78.56 150 PRO A C 1
ATOM 1085 O O . PRO A 1 150 ? -5.027 -4.710 3.691 1.00 78.56 150 PRO A O 1
ATOM 1088 N N . PHE A 1 151 ? -3.044 -4.660 2.604 1.00 83.38 151 PHE A N 1
ATOM 1089 C CA . PHE A 1 151 ? -3.614 -4.814 1.274 1.00 83.38 151 PHE A CA 1
ATOM 1090 C C . PHE A 1 151 ? -4.396 -6.125 1.136 1.00 83.38 151 PHE A C 1
ATOM 1092 O O . PHE A 1 151 ? -3.968 -7.202 1.555 1.00 83.38 151 PHE A O 1
ATOM 1099 N N . ASN A 1 152 ? -5.569 -6.028 0.523 1.00 76.69 152 ASN A N 1
ATOM 1100 C CA . ASN A 1 152 ? -6.357 -7.164 0.072 1.00 76.69 152 ASN A CA 1
ATOM 1101 C C . ASN A 1 152 ? -7.353 -6.706 -0.994 1.00 76.69 152 ASN A C 1
ATOM 1103 O O . ASN A 1 152 ? -7.858 -5.585 -0.955 1.00 76.69 152 ASN A O 1
ATOM 1107 N N . ASP A 1 153 ? -7.682 -7.593 -1.921 1.00 75.75 153 ASP A N 1
ATOM 1108 C CA . ASP A 1 153 ? -8.751 -7.395 -2.881 1.00 75.75 153 ASP A CA 1
ATOM 1109 C C . ASP A 1 153 ? -9.372 -8.733 -3.323 1.00 75.75 153 ASP A C 1
ATOM 1111 O O . ASP A 1 153 ? -9.284 -9.766 -2.657 1.00 75.75 153 ASP A O 1
ATOM 1115 N N . THR A 1 154 ? -10.096 -8.715 -4.441 1.00 75.50 154 THR A N 1
ATOM 1116 C CA . THR A 1 154 ? -10.769 -9.906 -4.967 1.00 75.50 154 THR A CA 1
ATOM 1117 C C . THR A 1 154 ? -9.827 -10.950 -5.572 1.00 75.50 154 THR A C 1
ATOM 1119 O O . THR A 1 154 ? -10.249 -12.093 -5.737 1.00 75.50 154 THR A O 1
ATOM 1122 N N . VAL A 1 155 ? -8.600 -10.569 -5.932 1.00 74.62 155 VAL A N 1
ATOM 1123 C CA . VAL A 1 155 ? -7.575 -11.4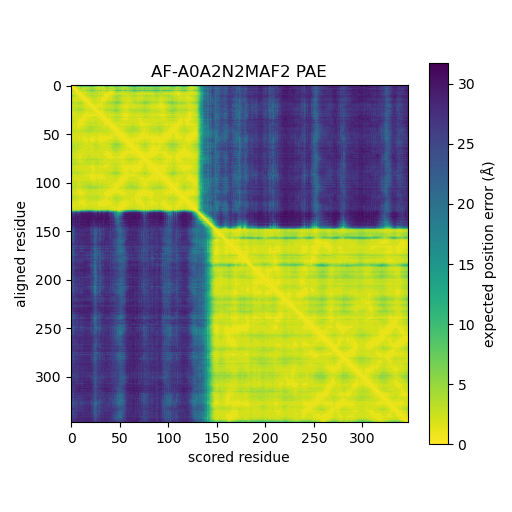20 -6.553 1.00 74.62 155 VAL A CA 1
ATOM 1124 C C . VAL A 1 155 ? -6.520 -11.833 -5.524 1.00 74.62 155 VAL A C 1
ATOM 1126 O O . VAL A 1 155 ? -6.195 -13.017 -5.445 1.00 74.62 155 VAL A O 1
ATOM 1129 N N . TYR A 1 156 ? -6.041 -10.899 -4.703 1.00 71.94 156 TYR A N 1
ATOM 1130 C CA . TYR A 1 156 ? -5.072 -11.129 -3.635 1.00 71.94 156 TYR A CA 1
ATOM 1131 C C . TYR A 1 156 ? -5.731 -11.018 -2.254 1.00 71.94 156 TYR A C 1
ATOM 1133 O O . TYR A 1 156 ? -6.237 -9.969 -1.870 1.00 71.94 156 TYR A O 1
ATOM 1141 N N . GLN A 1 157 ? -5.699 -12.099 -1.470 1.00 72.81 157 GLN A N 1
ATOM 1142 C CA . GLN A 1 157 ? -6.353 -12.180 -0.153 1.00 72.81 157 GLN A CA 1
ATOM 1143 C C . GLN A 1 157 ? -5.352 -12.365 1.003 1.00 72.81 157 GLN A C 1
ATOM 1145 O O . GLN A 1 157 ? -5.704 -12.957 2.021 1.00 72.81 157 GLN A O 1
ATOM 1150 N N . GLY A 1 158 ? -4.106 -11.902 0.840 1.00 57.72 158 GLY A N 1
ATOM 1151 C CA . GLY A 1 158 ? -3.027 -12.145 1.807 1.00 57.72 158 GLY A CA 1
ATOM 1152 C C . GLY A 1 158 ? -3.116 -11.317 3.092 1.00 57.72 158 GLY A C 1
ATOM 1153 O O . GLY A 1 158 ? -2.792 -11.827 4.159 1.00 57.72 158 GLY A O 1
ATOM 1154 N N . GLY A 1 159 ? -3.622 -10.079 3.036 1.00 83.50 159 GLY A N 1
ATOM 1155 C CA . GLY A 1 159 ? -3.677 -9.214 4.215 1.00 83.50 159 GLY A CA 1
ATOM 1156 C C . GLY A 1 159 ? -2.278 -8.827 4.702 1.00 83.50 159 GLY A C 1
ATOM 1157 O O . GLY A 1 159 ? -1.443 -8.414 3.900 1.00 83.50 159 GLY A O 1
ATOM 1158 N N . ALA A 1 160 ? -2.036 -8.916 6.016 1.00 85.00 160 ALA A N 1
ATOM 1159 C CA . ALA A 1 160 ? -0.717 -8.631 6.580 1.00 85.00 160 ALA A CA 1
ATOM 1160 C C . ALA A 1 160 ? 0.311 -9.636 6.047 1.00 85.00 160 ALA A C 1
ATOM 1162 O O . ALA A 1 160 ? 0.071 -10.841 6.084 1.00 85.00 160 ALA A O 1
ATOM 1163 N N . GLN A 1 161 ? 1.445 -9.140 5.561 1.00 94.25 161 GLN A N 1
ATOM 1164 C CA . GLN A 1 161 ? 2.456 -9.985 4.927 1.00 94.25 161 GLN A CA 1
ATOM 1165 C C . GLN A 1 161 ? 3.334 -10.655 5.997 1.00 94.25 161 GLN A C 1
ATOM 1167 O O . GLN A 1 161 ? 3.765 -10.010 6.954 1.00 94.25 161 GLN A O 1
ATOM 1172 N N . GLU A 1 162 ? 3.575 -11.960 5.888 1.00 90.94 162 GLU A N 1
ATOM 1173 C CA . GLU A 1 162 ? 4.276 -12.722 6.929 1.00 90.94 162 GLU A CA 1
ATOM 1174 C C . GLU A 1 162 ? 5.803 -12.576 6.832 1.00 90.94 162 GLU A C 1
ATOM 1176 O O . GLU A 1 162 ? 6.396 -12.660 5.756 1.00 90.94 162 GLU A O 1
ATOM 1181 N N . ILE A 1 163 ? 6.459 -12.418 7.986 1.00 96.19 163 ILE A N 1
ATOM 1182 C CA . ILE A 1 163 ? 7.922 -12.460 8.112 1.00 96.19 163 ILE A CA 1
ATOM 1183 C C . ILE A 1 163 ? 8.294 -13.502 9.183 1.00 96.19 163 ILE A C 1
ATOM 1185 O O . ILE A 1 163 ? 7.751 -13.437 10.286 1.00 96.19 163 ILE A O 1
ATOM 1189 N N . PRO A 1 164 ? 9.226 -14.448 8.949 1.00 96.75 164 PRO A N 1
ATOM 1190 C CA . PRO A 1 164 ? 10.026 -14.642 7.738 1.00 96.75 164 PRO A CA 1
ATOM 1191 C C . PRO A 1 164 ? 9.171 -15.001 6.525 1.00 96.75 164 PRO A C 1
ATOM 1193 O O . PRO A 1 164 ? 8.216 -15.759 6.649 1.00 96.75 164 PRO A O 1
ATOM 1196 N N . GLY A 1 165 ? 9.548 -14.484 5.360 1.00 91.88 165 GLY A N 1
ATOM 1197 C CA . GLY A 1 165 ? 8.739 -14.603 4.154 1.00 91.88 165 GLY A CA 1
ATOM 1198 C C . GLY A 1 165 ? 9.022 -13.493 3.155 1.00 91.88 165 GLY A C 1
ATOM 1199 O O . GLY A 1 165 ? 9.998 -12.750 3.292 1.00 91.88 165 GLY A O 1
ATOM 1200 N N . VAL A 1 166 ? 8.175 -13.421 2.135 1.00 94.62 166 VAL A N 1
ATOM 1201 C CA . VAL A 1 166 ? 8.227 -12.406 1.085 1.00 94.62 166 VAL A CA 1
ATOM 1202 C C . VAL A 1 166 ? 7.271 -11.275 1.448 1.00 94.62 166 VAL A C 1
ATOM 1204 O O . VAL A 1 166 ? 6.144 -11.525 1.867 1.00 94.62 166 VAL A O 1
ATOM 1207 N N . VAL A 1 167 ? 7.755 -10.046 1.300 1.00 98.44 167 VAL A N 1
ATOM 1208 C CA . VAL A 1 167 ? 6.954 -8.828 1.295 1.00 98.44 167 VAL A CA 1
ATOM 1209 C C . VAL A 1 167 ? 6.967 -8.277 -0.127 1.00 98.44 167 VAL A C 1
ATOM 1211 O O . VAL A 1 167 ? 7.989 -7.746 -0.569 1.00 98.44 167 VAL A O 1
ATOM 1214 N N . ASP A 1 168 ? 5.847 -8.426 -0.819 1.00 98.00 168 ASP A N 1
ATOM 1215 C CA . ASP A 1 168 ? 5.590 -7.918 -2.166 1.00 98.00 168 ASP A CA 1
ATOM 1216 C C . ASP A 1 168 ? 5.258 -6.420 -2.091 1.00 98.00 168 ASP A C 1
ATOM 1218 O O . ASP A 1 168 ? 4.410 -5.983 -1.292 1.00 98.00 168 ASP A O 1
ATOM 1222 N N . PHE A 1 169 ? 5.959 -5.607 -2.882 1.00 98.44 169 PHE A N 1
ATOM 1223 C CA . PHE A 1 169 ? 5.937 -4.151 -2.733 1.00 98.44 169 PHE A CA 1
ATOM 1224 C C . PHE A 1 169 ? 4.731 -3.475 -3.391 1.00 98.44 169 PHE A C 1
ATOM 1226 O O . PHE A 1 169 ? 4.292 -2.407 -2.964 1.00 98.44 169 PHE A O 1
ATOM 1233 N N . GLU A 1 170 ? 4.125 -4.104 -4.389 1.00 96.25 170 GLU A N 1
ATOM 1234 C CA . GLU A 1 170 ? 2.870 -3.655 -4.989 1.00 96.25 170 GLU A CA 1
ATOM 1235 C C . GLU A 1 170 ? 1.677 -3.761 -4.011 1.00 96.25 170 GLU A C 1
ATOM 1237 O O . GLU A 1 170 ? 0.683 -3.032 -4.138 1.00 96.25 170 GLU A O 1
ATOM 1242 N N . TYR A 1 171 ? 1.788 -4.634 -3.000 1.00 94.94 171 TYR A N 1
ATOM 1243 C CA . TYR A 1 171 ? 0.786 -4.875 -1.956 1.00 94.94 171 TYR A CA 1
ATOM 1244 C C . TYR A 1 171 ? 1.029 -4.012 -0.709 1.00 94.94 171 TYR A C 1
ATOM 1246 O O . TYR A 1 171 ? 0.766 -4.438 0.419 1.00 94.94 171 TYR A O 1
ATOM 1254 N N . TYR A 1 172 ? 1.512 -2.780 -0.908 1.00 96.94 172 TYR A N 1
ATOM 1255 C CA . TYR A 1 172 ? 1.574 -1.763 0.144 1.00 96.94 172 TYR A CA 1
ATOM 1256 C C . TYR A 1 172 ? 0.184 -1.482 0.732 1.00 96.94 172 TYR A C 1
ATOM 1258 O O . TYR A 1 172 ? -0.844 -1.707 0.098 1.00 96.94 172 TYR A O 1
ATOM 1266 N N . ASP A 1 173 ? 0.116 -0.977 1.951 1.00 90.00 173 ASP A N 1
ATOM 1267 C CA . ASP A 1 173 ? -1.140 -0.812 2.672 1.00 90.00 173 ASP A CA 1
ATOM 1268 C C . ASP A 1 173 ? -2.143 0.121 1.948 1.00 90.00 173 ASP A C 1
ATOM 1270 O O . ASP A 1 173 ? -1.801 0.947 1.098 1.00 90.00 173 ASP A O 1
ATOM 1274 N N . PHE A 1 174 ? -3.423 0.025 2.303 1.00 80.56 174 PHE A N 1
ATOM 1275 C CA . PHE A 1 174 ? -4.437 1.023 1.973 1.00 80.56 174 PHE A CA 1
ATOM 1276 C C . PHE A 1 174 ? -4.398 2.185 2.956 1.00 80.56 174 PHE A C 1
ATOM 1278 O O . PHE A 1 174 ? -4.319 1.994 4.162 1.00 80.56 174 PHE A O 1
ATOM 1285 N N . GLY A 1 175 ? -4.574 3.407 2.474 1.00 69.88 175 GLY A N 1
ATOM 1286 C CA . GLY A 1 175 ? -4.634 4.585 3.349 1.00 69.88 175 GLY A CA 1
ATOM 1287 C C . GLY A 1 175 ? -4.451 5.898 2.608 1.00 69.88 175 GLY A C 1
ATOM 1288 O O . GLY A 1 175 ? -4.828 6.944 3.127 1.00 69.88 175 GLY A O 1
ATOM 1289 N N . GLY A 1 176 ? -3.949 5.824 1.375 1.00 79.19 176 GLY A N 1
ATOM 1290 C CA . GLY A 1 176 ? -3.723 6.975 0.519 1.00 79.19 176 GLY A CA 1
ATOM 1291 C C . GLY A 1 176 ? -2.409 7.692 0.812 1.00 79.19 176 GLY A C 1
ATOM 1292 O O . GLY A 1 176 ? -1.640 7.319 1.706 1.00 79.19 176 GLY A O 1
ATOM 1293 N N . GLU A 1 177 ? -2.202 8.738 0.022 1.00 83.12 177 GLU A N 1
ATOM 1294 C CA . GLU A 1 177 ? -1.058 9.641 0.064 1.00 83.12 177 GLU A CA 1
ATOM 1295 C C . GLU A 1 177 ? -0.846 10.250 1.463 1.00 83.12 177 GLU A C 1
ATOM 1297 O O . GLU A 1 177 ? -1.777 10.764 2.091 1.00 83.12 177 GLU A O 1
ATOM 1302 N N . GLY A 1 178 ? 0.387 10.178 1.963 1.00 78.75 178 GLY A N 1
ATOM 1303 C CA . GLY A 1 178 ? 0.791 10.639 3.291 1.00 78.75 178 GLY A CA 1
ATOM 1304 C C . GLY A 1 178 ? 0.426 9.702 4.450 1.00 78.75 178 GLY A C 1
ATOM 1305 O O . GLY A 1 178 ? 0.752 10.018 5.596 1.00 78.75 178 GLY A O 1
ATOM 1306 N N . VAL A 1 179 ? -0.226 8.562 4.183 1.00 78.75 179 VAL A N 1
ATOM 1307 C CA . VAL A 1 179 ? -0.615 7.568 5.203 1.00 78.75 179 VAL A CA 1
ATOM 1308 C C . VAL A 1 179 ? -0.022 6.195 4.899 1.00 78.75 179 VAL A C 1
ATOM 1310 O O . VAL A 1 179 ? 0.770 5.666 5.679 1.00 78.75 179 VAL A O 1
ATOM 1313 N N . ALA A 1 180 ? -0.398 5.603 3.767 1.00 81.56 180 ALA A N 1
ATOM 1314 C CA . ALA A 1 180 ? 0.077 4.278 3.377 1.00 81.56 180 ALA A CA 1
ATOM 1315 C C . ALA A 1 180 ? 1.241 4.334 2.389 1.00 81.56 180 ALA A C 1
ATOM 1317 O O . ALA A 1 180 ? 2.015 3.388 2.294 1.00 81.56 180 ALA A O 1
ATOM 1318 N N . TYR A 1 181 ? 1.395 5.452 1.694 1.00 93.19 181 TYR A N 1
ATOM 1319 C CA . TYR A 1 181 ? 2.519 5.714 0.814 1.00 93.19 181 TYR A CA 1
ATOM 1320 C C . TYR A 1 181 ? 2.716 7.230 0.668 1.00 93.19 181 TYR A C 1
ATOM 1322 O O . TYR A 1 181 ? 1.847 8.010 1.068 1.00 93.19 181 TYR A O 1
ATOM 1330 N N . HIS A 1 182 ? 3.847 7.633 0.101 1.00 92.12 182 HIS A N 1
ATOM 1331 C CA . HIS A 1 182 ? 4.089 8.970 -0.427 1.00 92.12 182 HIS A CA 1
ATOM 1332 C C . HIS A 1 182 ? 4.652 8.840 -1.830 1.00 92.12 182 HIS A C 1
ATOM 1334 O O . HIS A 1 182 ? 5.714 8.237 -2.002 1.00 92.12 182 HIS A O 1
ATOM 1340 N N . ASP A 1 183 ? 3.934 9.415 -2.782 1.00 90.94 183 ASP A N 1
ATOM 1341 C CA . ASP A 1 183 ? 4.339 9.562 -4.171 1.00 90.94 183 ASP A CA 1
ATOM 1342 C C . ASP A 1 183 ? 4.642 11.040 -4.467 1.00 90.94 183 ASP A C 1
ATOM 1344 O O . ASP A 1 183 ? 4.016 11.953 -3.907 1.00 90.94 183 ASP A O 1
ATOM 1348 N N . MET A 1 184 ? 5.650 11.298 -5.298 1.00 87.06 184 MET A N 1
ATOM 1349 C CA . MET A 1 184 ? 6.060 12.667 -5.624 1.00 87.06 184 MET A CA 1
ATOM 1350 C C . MET A 1 184 ? 5.156 13.336 -6.659 1.00 87.06 184 MET A C 1
ATOM 1352 O O . MET A 1 184 ? 5.222 14.564 -6.828 1.00 87.06 184 MET A O 1
ATOM 1356 N N . ASP A 1 185 ? 4.302 12.565 -7.324 1.00 86.12 185 ASP A N 1
ATOM 1357 C CA . ASP A 1 185 ? 3.228 13.079 -8.144 1.00 86.12 185 ASP A CA 1
ATOM 1358 C C . ASP A 1 185 ? 1.859 12.486 -7.756 1.00 86.12 185 ASP A C 1
ATOM 1360 O O . ASP A 1 185 ? 1.634 12.006 -6.645 1.00 86.12 185 ASP A O 1
ATOM 1364 N N . ASN A 1 186 ? 0.851 12.736 -8.590 1.00 82.88 186 ASN A N 1
ATOM 1365 C CA . ASN A 1 186 ? -0.538 12.407 -8.291 1.00 82.88 186 ASN A CA 1
ATOM 1366 C C . ASN A 1 186 ? -1.159 11.437 -9.301 1.00 82.88 186 ASN A C 1
ATOM 1368 O O . ASN A 1 186 ? -2.391 11.391 -9.406 1.00 82.88 186 ASN A O 1
ATOM 1372 N N . ALA A 1 187 ? -0.340 10.686 -10.042 1.00 83.50 187 ALA A N 1
ATOM 1373 C CA . ALA A 1 187 ? -0.801 9.800 -11.097 1.00 83.50 187 ALA A CA 1
ATOM 1374 C C . ALA A 1 187 ? 0.030 8.516 -11.203 1.00 83.50 187 ALA A C 1
ATOM 1376 O O . ALA A 1 187 ? 1.233 8.562 -11.380 1.00 83.50 187 ALA A O 1
ATOM 1377 N N . ASN A 1 188 ? -0.657 7.373 -11.283 1.00 93.69 188 ASN A N 1
ATOM 1378 C CA . ASN A 1 188 ? -0.009 6.100 -11.582 1.00 93.69 188 ASN A CA 1
ATOM 1379 C C . ASN A 1 188 ? 0.426 6.028 -13.064 1.00 93.69 188 ASN A C 1
ATOM 1381 O O . ASN A 1 188 ? -0.375 5.799 -13.978 1.00 93.69 188 ASN A O 1
ATOM 1385 N N . SER A 1 189 ? 1.716 6.220 -13.299 1.00 95.31 189 SER A N 1
ATOM 1386 C CA . SER A 1 189 ? 2.452 6.120 -14.557 1.00 95.31 189 SER A CA 1
ATOM 1387 C C . SER A 1 189 ? 2.388 4.730 -15.185 1.00 95.31 189 SER A C 1
ATOM 1389 O O . SER A 1 189 ? 2.461 4.606 -16.411 1.00 95.31 189 SER A O 1
ATOM 1391 N N . GLY A 1 190 ? 2.233 3.674 -14.387 1.00 96.25 190 GLY A N 1
ATOM 1392 C CA . GLY A 1 190 ? 2.139 2.302 -14.875 1.00 96.25 190 GLY A CA 1
ATOM 1393 C C . GLY A 1 190 ? 0.702 1.892 -15.206 1.00 96.25 190 GLY A C 1
ATOM 1394 O O . GLY A 1 190 ? 0.361 1.697 -16.377 1.00 96.25 190 GLY A O 1
ATOM 1395 N N . SER A 1 191 ? -0.156 1.763 -14.198 1.00 95.44 191 SER A N 1
ATOM 1396 C CA . SER A 1 191 ? -1.546 1.311 -14.314 1.00 95.44 191 SER A CA 1
ATOM 1397 C C . SER A 1 191 ? -2.453 2.392 -14.897 1.00 95.44 191 SER A C 1
ATOM 1399 O O . SER A 1 191 ? -2.598 3.473 -14.344 1.00 95.44 191 SER A O 1
ATOM 1401 N N . CYS A 1 192 ? -3.092 2.100 -16.031 1.00 91.50 192 CYS A N 1
ATOM 1402 C CA . CYS A 1 192 ? -3.809 3.071 -16.874 1.00 91.50 192 CYS A CA 1
ATOM 1403 C C . CYS A 1 192 ? -2.975 4.257 -17.419 1.00 91.50 192 CYS A C 1
ATOM 1405 O O . CYS A 1 192 ? -3.536 5.071 -18.156 1.00 91.50 192 CYS A O 1
ATOM 1407 N N . GLY A 1 193 ? -1.673 4.341 -17.120 1.00 93.38 193 GLY A N 1
ATOM 1408 C CA . GLY A 1 193 ? -0.716 5.262 -17.741 1.00 93.38 193 GLY A CA 1
ATOM 1409 C C . GLY A 1 193 ? -0.006 4.614 -18.933 1.00 93.38 193 GLY A C 1
ATOM 1410 O O . GLY A 1 193 ? -0.368 4.842 -20.091 1.00 93.38 193 GLY A O 1
ATOM 1411 N N . LEU A 1 194 ? 0.993 3.773 -18.652 1.00 95.00 194 LEU A N 1
ATOM 1412 C CA . LEU A 1 194 ? 1.675 2.936 -19.643 1.00 95.00 194 LEU A CA 1
ATOM 1413 C C . LEU A 1 194 ? 0.788 1.765 -20.092 1.00 95.00 194 LEU A C 1
ATOM 1415 O O . LEU A 1 194 ? 0.711 1.444 -21.281 1.00 95.00 194 LEU A O 1
ATOM 1419 N N . ASN A 1 195 ? 0.142 1.104 -19.132 1.00 96.88 195 ASN A N 1
ATOM 1420 C CA . ASN A 1 195 ? -0.740 -0.027 -19.371 1.00 96.88 195 ASN A CA 1
ATOM 1421 C C . ASN A 1 195 ? -2.119 0.475 -19.851 1.00 96.88 195 ASN A C 1
ATOM 1423 O O . ASN A 1 195 ? -2.614 1.490 -19.362 1.00 96.88 195 ASN A O 1
ATOM 1427 N N . PRO A 1 196 ? -2.792 -0.216 -20.789 1.00 95.81 196 PRO A N 1
ATOM 1428 C CA . PRO A 1 196 ? -4.083 0.236 -21.300 1.00 95.81 196 PRO A CA 1
ATOM 1429 C C . PRO A 1 196 ? -5.197 0.099 -20.254 1.00 95.81 196 PRO A C 1
ATOM 1431 O O . PRO A 1 196 ? -5.417 -0.980 -19.712 1.00 95.81 196 PRO A O 1
ATOM 1434 N N . CYS A 1 197 ? -5.986 1.155 -20.056 1.00 92.94 197 CYS A N 1
ATOM 1435 C CA . CYS A 1 197 ? -7.148 1.140 -19.160 1.00 92.94 197 CYS A CA 1
ATOM 1436 C C . CYS A 1 197 ? -8.338 0.389 -19.797 1.00 92.94 197 CYS A C 1
ATOM 1438 O O . CYS A 1 197 ? -9.203 0.987 -20.443 1.00 92.94 197 CYS A O 1
ATOM 1440 N N . ASN A 1 198 ? -8.321 -0.946 -19.718 1.00 93.88 198 ASN A N 1
ATOM 1441 C CA . ASN A 1 198 ? -9.240 -1.848 -20.427 1.00 93.88 198 ASN A CA 1
ATOM 1442 C C . ASN A 1 198 ? -10.044 -2.799 -19.517 1.00 93.88 198 ASN A C 1
ATOM 1444 O O . ASN A 1 198 ? -10.646 -3.756 -20.007 1.00 93.88 198 ASN A O 1
ATOM 1448 N N . GLY A 1 199 ? -10.045 -2.558 -18.208 1.00 89.56 199 GLY A N 1
ATOM 1449 C CA . GLY A 1 199 ? -10.736 -3.348 -17.188 1.00 89.56 199 GLY A CA 1
ATOM 1450 C C . GLY A 1 199 ? -9.992 -4.599 -16.715 1.00 89.56 199 GLY A C 1
ATOM 1451 O O . GLY A 1 199 ? -10.510 -5.316 -15.861 1.00 89.56 199 GLY A O 1
ATOM 1452 N N . SER A 1 200 ? -8.807 -4.908 -17.254 1.00 94.00 200 SER A N 1
ATOM 1453 C CA . SER A 1 200 ? -8.030 -6.056 -16.774 1.00 94.00 200 SER A CA 1
ATOM 1454 C C . SER A 1 200 ? -7.328 -5.734 -15.456 1.00 94.00 200 SER A C 1
ATOM 1456 O O . SER A 1 200 ? -6.757 -4.653 -15.329 1.00 94.00 200 SER A O 1
ATOM 1458 N N . TYR A 1 201 ? -7.271 -6.710 -14.549 1.00 91.00 201 TYR A N 1
ATOM 1459 C CA . TYR A 1 201 ? -6.623 -6.567 -13.244 1.00 91.00 201 TYR A CA 1
ATOM 1460 C C . TYR A 1 201 ? -5.194 -6.014 -13.339 1.00 91.00 201 TYR A C 1
ATOM 1462 O O . TYR A 1 201 ? -4.904 -4.989 -12.744 1.00 91.00 201 TYR A O 1
ATOM 1470 N N . LEU A 1 202 ? -4.336 -6.624 -14.160 1.00 92.50 202 LEU A N 1
ATOM 1471 C CA . LEU A 1 202 ? -2.925 -6.237 -14.260 1.00 92.50 202 LEU A CA 1
ATOM 1472 C C . LEU A 1 202 ? -2.713 -4.833 -14.844 1.00 92.50 202 LEU A C 1
ATOM 1474 O O . LEU A 1 202 ? -1.814 -4.121 -14.418 1.00 92.50 202 LEU A O 1
ATOM 1478 N N . ASN A 1 203 ? -3.531 -4.411 -15.816 1.00 95.19 203 ASN A N 1
ATOM 1479 C CA . ASN A 1 203 ? -3.382 -3.074 -16.403 1.00 95.19 203 ASN A CA 1
ATOM 1480 C C . ASN A 1 203 ? -3.951 -1.953 -15.526 1.00 95.19 203 ASN A C 1
ATOM 1482 O O . ASN A 1 203 ? -3.627 -0.789 -15.751 1.00 95.19 203 ASN A O 1
ATOM 1486 N N . GLU A 1 204 ? -4.848 -2.291 -14.602 1.00 96.12 204 GLU A N 1
ATOM 1487 C CA . GLU A 1 204 ? -5.601 -1.336 -13.788 1.00 96.12 204 GLU A CA 1
ATOM 1488 C C . GLU A 1 204 ? -5.304 -1.470 -12.291 1.00 96.12 204 GLU A C 1
ATOM 1490 O O . GLU A 1 204 ? -6.003 -0.868 -11.469 1.00 96.12 204 GLU A O 1
ATOM 1495 N N . PHE A 1 205 ? -4.298 -2.268 -11.931 1.00 95.06 205 PHE A N 1
ATOM 1496 C CA . PHE A 1 205 ? -3.970 -2.575 -10.550 1.00 95.06 205 PHE A CA 1
ATOM 1497 C C . PHE A 1 205 ? -3.678 -1.282 -9.789 1.00 95.06 205 PHE A C 1
ATOM 1499 O O . PHE A 1 205 ? -2.750 -0.552 -10.117 1.00 95.06 205 PHE A O 1
ATOM 1506 N N . ARG A 1 206 ? -4.512 -0.970 -8.792 1.00 93.12 206 ARG A N 1
ATOM 1507 C CA . ARG A 1 206 ? -4.396 0.250 -7.973 1.00 93.12 206 ARG A CA 1
ATOM 1508 C C . ARG A 1 206 ? -4.345 1.560 -8.774 1.00 93.12 206 ARG A C 1
ATOM 1510 O O . ARG A 1 206 ? -3.875 2.573 -8.276 1.00 93.12 206 ARG A O 1
ATOM 1517 N N . LYS A 1 207 ? -4.941 1.595 -9.974 1.00 92.06 207 LYS A N 1
ATOM 1518 C CA . LYS A 1 207 ? -4.959 2.776 -10.869 1.00 92.06 207 LYS A CA 1
ATOM 1519 C C . LYS A 1 207 ? -5.513 4.080 -10.269 1.00 92.06 207 LYS A C 1
ATOM 1521 O O . LYS A 1 207 ? -5.420 5.125 -10.899 1.00 92.06 207 LYS A O 1
ATOM 1526 N N . ASN A 1 208 ? -6.214 3.998 -9.136 1.00 88.00 208 ASN A N 1
ATOM 1527 C CA . ASN A 1 208 ? -6.835 5.147 -8.471 1.00 88.00 208 ASN A CA 1
ATOM 1528 C C . ASN A 1 208 ? -5.969 5.701 -7.326 1.00 88.00 208 ASN A C 1
ATOM 1530 O O . ASN A 1 208 ? -6.398 6.624 -6.637 1.00 88.00 208 ASN A O 1
ATOM 1534 N N . GLU A 1 209 ? -4.798 5.115 -7.096 1.00 91.50 209 GLU A N 1
ATOM 1535 C CA . GLU A 1 209 ? -3.773 5.595 -6.173 1.00 91.50 209 GLU A CA 1
ATOM 1536 C C . GLU A 1 209 ? -2.619 6.173 -6.996 1.00 91.50 209 GLU A C 1
ATOM 1538 O O . GLU A 1 209 ? -2.464 5.814 -8.162 1.00 91.50 209 GLU A O 1
ATOM 1543 N N . SER A 1 210 ? -1.859 7.108 -6.426 1.00 91.75 210 SER A N 1
ATOM 1544 C CA . SER A 1 210 ? -0.758 7.758 -7.146 1.00 91.75 210 SER A CA 1
ATOM 1545 C C . SER A 1 210 ? 0.497 6.900 -7.223 1.00 91.75 210 SER A C 1
ATOM 1547 O O . SER A 1 210 ? 1.141 6.954 -8.255 1.00 91.75 210 SER A O 1
ATOM 1549 N N . ALA A 1 211 ? 0.769 6.056 -6.218 1.00 94.75 211 ALA A N 1
ATOM 1550 C CA . ALA A 1 211 ? 1.909 5.144 -6.259 1.00 94.75 211 ALA A CA 1
ATOM 1551 C C . ALA A 1 211 ? 1.920 4.294 -7.535 1.00 94.75 211 ALA A C 1
ATOM 1553 O O . ALA A 1 211 ? 0.938 3.624 -7.881 1.00 94.75 211 ALA A O 1
ATOM 1554 N N . ASP A 1 212 ? 3.063 4.315 -8.200 1.00 97.94 212 ASP A N 1
ATOM 1555 C CA . ASP A 1 212 ? 3.261 3.738 -9.516 1.00 97.94 212 ASP A CA 1
ATOM 1556 C C . ASP A 1 212 ? 3.367 2.211 -9.495 1.00 97.94 212 ASP A C 1
ATOM 1558 O O . ASP A 1 212 ? 4.255 1.624 -8.878 1.00 97.94 212 ASP A O 1
ATOM 1562 N N . THR A 1 213 ? 2.490 1.533 -10.237 1.00 98.06 213 THR A N 1
ATOM 1563 C CA . THR A 1 213 ? 2.464 0.064 -10.298 1.00 98.06 213 THR A CA 1
ATOM 1564 C C . THR A 1 213 ? 2.340 -0.443 -11.724 1.00 98.06 213 THR A C 1
ATOM 1566 O O . THR A 1 213 ? 1.673 0.141 -12.575 1.00 98.06 213 THR A O 1
ATOM 1569 N N . SER A 1 214 ? 2.985 -1.564 -12.018 1.00 98.31 214 SER A N 1
ATOM 1570 C CA . SER A 1 214 ? 2.863 -2.253 -13.305 1.00 98.31 214 SER A CA 1
ATOM 1571 C C . SER A 1 214 ? 3.142 -3.739 -13.097 1.00 98.31 214 SER A C 1
ATOM 1573 O O . SER A 1 214 ? 3.117 -4.216 -11.972 1.00 98.31 214 SER A O 1
ATOM 1575 N N . TYR A 1 215 ? 3.340 -4.486 -14.176 1.00 98.12 215 TYR A N 1
ATOM 1576 C CA . TYR A 1 215 ? 3.651 -5.908 -14.150 1.00 98.12 215 TYR A CA 1
ATOM 1577 C C . TYR A 1 215 ? 4.688 -6.278 -15.206 1.00 98.12 215 TYR A C 1
ATOM 1579 O O . TYR A 1 215 ? 4.803 -5.598 -16.238 1.00 98.12 215 TYR A O 1
ATOM 1587 N N . VAL A 1 216 ? 5.393 -7.379 -14.947 1.00 95.38 216 VAL A N 1
ATOM 1588 C CA . VAL A 1 216 ? 6.434 -7.989 -15.781 1.00 95.38 216 VAL A CA 1
ATOM 1589 C C . VAL A 1 216 ? 5.852 -8.490 -17.108 1.00 95.38 216 VAL A C 1
ATOM 1591 O O . VAL A 1 216 ? 4.889 -9.263 -17.131 1.00 95.38 216 VAL A O 1
ATOM 1594 N N . LYS A 1 217 ? 6.461 -8.096 -18.231 1.00 95.00 217 LYS A N 1
ATOM 1595 C CA . LYS A 1 217 ? 6.011 -8.379 -19.603 1.00 95.00 217 LYS A CA 1
ATOM 1596 C C . LYS A 1 217 ? 7.069 -9.139 -20.395 1.00 95.00 217 LYS A C 1
ATOM 1598 O O . LYS A 1 217 ? 8.163 -8.638 -20.658 1.00 95.00 217 LYS A O 1
ATOM 1603 N N . PHE A 1 218 ? 6.716 -10.357 -20.799 1.00 95.81 218 PHE A N 1
ATOM 1604 C CA . PHE A 1 218 ? 7.567 -11.248 -21.591 1.00 95.81 218 PHE A CA 1
ATOM 1605 C C . PHE A 1 218 ? 7.045 -11.395 -23.024 1.00 95.81 218 PHE A C 1
ATOM 1607 O O . PHE A 1 218 ? 5.849 -11.254 -23.286 1.00 95.81 218 PHE A O 1
ATOM 1614 N N . GLY A 1 219 ? 7.935 -11.753 -23.954 1.00 95.56 219 GLY A N 1
ATOM 1615 C CA . GLY A 1 219 ? 7.586 -12.038 -25.349 1.00 95.56 219 GLY A CA 1
ATOM 1616 C C . GLY A 1 219 ? 7.357 -10.794 -26.212 1.00 95.56 219 GLY A C 1
ATOM 1617 O O . GLY A 1 219 ? 6.868 -10.902 -27.340 1.00 95.56 219 GLY A O 1
ATOM 1618 N N . ASN A 1 220 ? 7.707 -9.612 -25.704 1.00 96.25 220 ASN A N 1
ATOM 1619 C CA . ASN A 1 220 ? 7.658 -8.363 -26.453 1.00 96.25 220 ASN A CA 1
ATOM 1620 C C . ASN A 1 220 ? 8.796 -8.284 -27.486 1.00 96.25 220 ASN A C 1
ATOM 1622 O O . ASN A 1 220 ? 9.835 -8.929 -27.359 1.00 96.25 220 ASN A O 1
ATOM 1626 N N . ASN A 1 221 ? 8.603 -7.469 -28.528 1.00 94.94 221 ASN A N 1
ATOM 1627 C CA . ASN A 1 221 ? 9.647 -7.159 -29.502 1.00 94.94 221 ASN A CA 1
ATOM 1628 C C . ASN A 1 221 ? 9.779 -5.632 -29.675 1.00 94.94 221 ASN A C 1
ATOM 1630 O O . ASN A 1 221 ? 8.880 -5.022 -30.261 1.00 94.94 221 ASN A O 1
ATOM 1634 N N . PRO A 1 222 ? 10.877 -5.016 -29.204 1.00 95.31 222 PRO A N 1
ATOM 1635 C CA . PRO A 1 222 ? 12.000 -5.657 -28.507 1.00 95.31 222 PRO A CA 1
ATOM 1636 C C . PRO A 1 222 ? 11.596 -6.236 -27.128 1.00 95.31 222 PRO A C 1
ATOM 1638 O O . PRO A 1 222 ? 10.618 -5.753 -26.554 1.00 95.31 222 PRO A O 1
ATOM 1641 N N . PRO A 1 223 ? 12.329 -7.240 -26.597 1.00 96.56 223 PRO A N 1
ATOM 1642 C CA . PRO A 1 223 ? 12.117 -7.761 -25.241 1.00 96.56 223 PRO A CA 1
ATOM 1643 C C . PRO A 1 223 ? 12.167 -6.639 -24.206 1.00 96.56 223 PRO A C 1
ATOM 1645 O O . PRO A 1 223 ? 12.996 -5.732 -24.360 1.00 96.56 223 PRO A O 1
ATOM 1648 N N . ILE A 1 224 ? 11.300 -6.710 -23.192 1.00 95.75 224 ILE A N 1
ATOM 1649 C CA . ILE A 1 224 ? 11.190 -5.716 -22.111 1.00 95.75 224 ILE A CA 1
ATOM 1650 C C . ILE A 1 224 ? 11.833 -6.303 -20.854 1.00 95.75 224 ILE A C 1
ATOM 1652 O O . ILE A 1 224 ? 13.000 -6.016 -20.595 1.00 95.75 224 ILE A O 1
ATOM 1656 N N . ASP A 1 225 ? 11.116 -7.174 -20.138 1.00 96.56 225 ASP A N 1
ATOM 1657 C CA . ASP A 1 225 ? 11.570 -7.742 -18.862 1.00 96.56 225 ASP A CA 1
ATOM 1658 C C . ASP A 1 225 ? 12.302 -9.088 -19.028 1.00 96.56 225 ASP A C 1
ATOM 1660 O O . ASP A 1 225 ? 13.079 -9.496 -18.163 1.00 96.56 225 ASP A O 1
ATOM 1664 N N . ASP A 1 226 ? 12.123 -9.751 -20.176 1.00 94.69 226 ASP A N 1
ATOM 1665 C CA . ASP A 1 226 ? 12.824 -10.970 -20.609 1.00 94.69 226 ASP A CA 1
ATOM 1666 C C . ASP A 1 226 ? 14.064 -10.677 -21.471 1.00 94.69 226 ASP A C 1
ATOM 1668 O O . ASP A 1 226 ? 14.487 -11.480 -22.309 1.00 94.69 226 ASP A O 1
ATOM 1672 N N . SER A 1 227 ? 14.655 -9.497 -21.292 1.00 95.00 227 SER A N 1
ATOM 1673 C CA . SER A 1 227 ? 15.858 -9.114 -22.020 1.00 95.00 227 SER A CA 1
ATOM 1674 C C . SER A 1 227 ? 17.081 -9.926 -21.573 1.00 95.00 227 SER A C 1
ATOM 1676 O O . SER A 1 227 ? 17.210 -10.323 -20.418 1.00 95.00 227 SER A O 1
ATOM 1678 N N . ILE A 1 228 ? 18.048 -10.096 -22.478 1.00 96.00 228 ILE A N 1
ATOM 1679 C CA . ILE A 1 228 ? 19.348 -10.719 -22.166 1.00 96.00 228 ILE A CA 1
ATOM 1680 C C . ILE A 1 228 ? 20.204 -9.903 -21.182 1.00 96.00 228 ILE A C 1
ATOM 1682 O O . ILE A 1 228 ? 21.262 -10.369 -20.767 1.00 96.00 228 ILE A O 1
ATOM 1686 N N . TYR A 1 229 ? 19.797 -8.669 -20.879 1.00 97.19 229 TYR A N 1
ATOM 1687 C CA . TYR A 1 229 ? 20.519 -7.758 -19.997 1.00 97.19 229 TYR A CA 1
ATOM 1688 C C . TYR A 1 229 ? 20.018 -7.827 -18.550 1.00 97.19 229 TYR A C 1
ATOM 1690 O O . TYR A 1 229 ? 20.722 -7.360 -17.654 1.00 97.19 229 TYR A O 1
ATOM 1698 N N . SER A 1 230 ? 18.856 -8.444 -18.309 1.00 95.44 230 SER A N 1
ATOM 1699 C CA . SER A 1 230 ? 18.408 -8.800 -16.962 1.00 95.44 230 SER A CA 1
ATOM 1700 C C . SER A 1 230 ? 19.387 -9.806 -16.347 1.00 95.44 230 SER A C 1
ATOM 1702 O O . SER A 1 230 ? 19.777 -10.789 -16.979 1.00 95.44 230 SER A O 1
ATOM 1704 N N . LEU A 1 231 ? 19.810 -9.553 -15.108 1.00 95.19 231 LEU A N 1
ATOM 1705 C CA . LEU A 1 231 ? 20.766 -10.394 -14.377 1.00 95.19 231 LEU A CA 1
ATOM 1706 C C . LEU A 1 231 ? 20.097 -11.640 -13.787 1.00 95.19 231 LEU A C 1
ATOM 1708 O O . LEU A 1 231 ? 20.757 -12.647 -13.529 1.00 95.19 231 LEU A O 1
ATOM 1712 N N . VAL A 1 232 ? 18.781 -11.570 -13.605 1.00 93.56 232 VAL A N 1
ATOM 1713 C CA . VAL A 1 232 ? 17.905 -12.670 -13.203 1.00 93.56 232 VAL A CA 1
ATOM 1714 C C . VAL A 1 232 ? 16.639 -12.653 -14.058 1.00 93.56 232 VAL A C 1
ATOM 1716 O O . VAL A 1 232 ? 16.282 -11.634 -14.646 1.00 93.56 232 VAL A O 1
ATOM 1719 N N . THR A 1 233 ? 15.945 -13.785 -14.128 1.00 88.75 233 THR A N 1
ATOM 1720 C CA . THR A 1 233 ? 14.659 -13.900 -14.826 1.00 88.75 233 THR A CA 1
ATOM 1721 C C . THR A 1 233 ? 13.515 -13.723 -13.825 1.00 88.75 233 THR A C 1
ATOM 1723 O O . THR A 1 233 ? 13.426 -14.511 -12.886 1.00 88.75 233 THR A O 1
ATOM 1726 N N . GLN A 1 234 ? 12.656 -12.716 -14.027 1.00 88.88 234 GLN A N 1
ATOM 1727 C CA . GLN A 1 234 ? 11.381 -12.565 -13.299 1.00 88.88 234 GLN A CA 1
ATOM 1728 C C . GLN A 1 234 ? 10.357 -13.627 -13.710 1.00 88.88 234 GLN A C 1
ATOM 1730 O O . GLN A 1 234 ? 10.527 -14.313 -14.723 1.00 88.88 234 GLN A O 1
ATOM 1735 N N . VAL A 1 235 ? 9.245 -13.717 -12.981 1.00 85.81 235 VAL A N 1
ATOM 1736 C CA . VAL A 1 235 ? 8.067 -14.439 -13.457 1.00 85.81 235 VAL A CA 1
ATOM 1737 C C . VAL A 1 235 ? 7.174 -13.480 -14.259 1.00 85.81 235 VAL A C 1
ATOM 1739 O O . VAL A 1 235 ? 6.927 -12.347 -13.847 1.00 85.81 235 VAL A O 1
ATOM 1742 N N . PRO A 1 236 ? 6.681 -13.886 -15.441 1.00 86.38 236 PRO A N 1
ATOM 1743 C CA . PRO A 1 236 ? 5.784 -13.047 -16.226 1.00 86.38 236 PRO A CA 1
ATOM 1744 C C . PRO A 1 236 ? 4.468 -12.786 -15.486 1.00 86.38 236 PRO A C 1
ATOM 1746 O O . PRO A 1 236 ? 3.892 -13.701 -14.899 1.00 86.38 236 PRO A O 1
ATOM 1749 N N . ASN A 1 237 ? 3.934 -11.573 -15.647 1.00 90.94 237 ASN A N 1
ATOM 1750 C CA . ASN A 1 237 ? 2.705 -11.079 -15.020 1.00 90.94 237 ASN A CA 1
ATOM 1751 C C . ASN A 1 237 ? 2.760 -10.870 -13.496 1.00 90.94 237 ASN A C 1
ATOM 1753 O O . ASN A 1 237 ? 1.712 -10.583 -12.917 1.00 90.94 237 ASN A O 1
ATOM 1757 N N . GLU A 1 238 ? 3.929 -10.976 -12.860 1.00 92.38 238 GLU A N 1
ATOM 1758 C CA . GLU A 1 238 ? 4.118 -10.455 -11.499 1.00 92.38 238 GLU A CA 1
ATOM 1759 C C . GLU A 1 238 ? 3.982 -8.937 -11.515 1.00 92.38 238 GLU A C 1
ATOM 1761 O O . GLU A 1 238 ? 4.482 -8.278 -12.433 1.00 92.38 238 GLU A O 1
ATOM 1766 N N . LEU A 1 239 ? 3.239 -8.405 -10.547 1.00 97.75 239 LEU A N 1
ATOM 1767 C CA . LEU A 1 239 ? 3.117 -6.972 -10.338 1.00 97.75 239 LEU A CA 1
ATOM 1768 C C . LEU A 1 239 ? 4.417 -6.447 -9.712 1.00 97.75 239 LEU A C 1
ATOM 1770 O O . LEU A 1 239 ? 5.215 -7.211 -9.197 1.00 97.75 239 LEU A O 1
ATOM 1774 N N . TYR A 1 240 ? 4.655 -5.146 -9.807 1.00 98.56 240 TYR A N 1
ATOM 1775 C CA . TYR A 1 240 ? 5.777 -4.495 -9.142 1.00 98.56 240 TYR A CA 1
ATOM 1776 C C . TYR A 1 240 ? 5.451 -3.026 -8.862 1.00 98.56 240 TYR A C 1
ATOM 1778 O O . TYR A 1 240 ? 4.666 -2.398 -9.589 1.00 98.56 240 TYR A O 1
ATOM 1786 N N . LEU A 1 241 ? 6.106 -2.467 -7.845 1.00 98.62 241 LEU A N 1
ATOM 1787 C CA . LEU A 1 241 ? 6.185 -1.027 -7.601 1.00 98.62 241 LEU A CA 1
ATOM 1788 C C . LEU A 1 241 ? 7.229 -0.429 -8.553 1.00 98.62 241 LEU A C 1
ATOM 1790 O O . LEU A 1 241 ? 8.364 -0.903 -8.612 1.00 98.62 241 LEU A O 1
ATOM 1794 N N . GLY A 1 242 ? 6.861 0.565 -9.353 1.00 97.12 242 GLY A N 1
ATOM 1795 C CA . GLY A 1 242 ? 7.711 1.085 -10.425 1.00 97.12 242 GLY A CA 1
ATOM 1796 C C . GLY A 1 242 ? 7.880 2.590 -10.384 1.00 97.12 242 GLY A C 1
ATOM 1797 O O . GLY A 1 242 ? 7.370 3.225 -9.478 1.00 97.12 242 GLY A O 1
ATOM 1798 N N . TRP A 1 243 ? 8.610 3.138 -11.364 1.00 97.25 243 TRP A N 1
ATOM 1799 C CA . TRP A 1 243 ? 8.809 4.592 -11.557 1.00 97.25 243 TRP A CA 1
ATOM 1800 C C . TRP A 1 243 ? 9.255 5.359 -10.315 1.00 97.25 243 TRP A C 1
ATOM 1802 O O . TRP A 1 243 ? 9.205 6.585 -10.289 1.00 97.25 243 TRP A O 1
ATOM 1812 N N . THR A 1 244 ? 9.794 4.644 -9.334 1.00 97.44 244 THR A N 1
ATOM 1813 C CA . THR A 1 244 ? 10.008 5.208 -8.019 1.00 97.44 244 THR A CA 1
ATOM 1814 C C . THR A 1 244 ? 10.975 6.377 -8.110 1.00 97.44 244 THR A C 1
ATOM 1816 O O . THR A 1 244 ? 11.869 6.382 -8.965 1.00 97.44 244 THR A O 1
ATOM 1819 N N . VAL A 1 245 ? 10.866 7.357 -7.224 1.00 95.75 245 VAL A N 1
ATOM 1820 C CA . VAL A 1 245 ? 11.811 8.473 -7.162 1.00 95.75 245 VAL A CA 1
ATOM 1821 C C . VAL A 1 245 ? 12.357 8.677 -5.745 1.00 95.75 245 VAL A C 1
ATOM 1823 O O . VAL A 1 245 ? 11.708 8.338 -4.754 1.00 95.75 245 VAL A O 1
ATOM 1826 N N . PRO A 1 246 ? 13.579 9.228 -5.597 1.00 96.88 246 PRO A N 1
ATOM 1827 C CA . PRO A 1 246 ? 14.127 9.523 -4.281 1.00 96.88 246 PRO A CA 1
ATOM 1828 C C . PRO A 1 246 ? 13.207 10.430 -3.453 1.00 96.88 246 PRO A C 1
ATOM 1830 O O . PRO A 1 246 ? 12.887 11.540 -3.876 1.00 96.88 246 PRO A O 1
ATOM 1833 N N . GLY A 1 247 ? 12.868 9.985 -2.243 1.00 93.19 247 GLY A N 1
ATOM 1834 C CA . GLY A 1 247 ? 11.974 10.686 -1.318 1.00 93.19 247 GLY A CA 1
ATOM 1835 C C . GLY A 1 247 ? 10.632 9.985 -1.106 1.00 93.19 247 GLY A C 1
ATOM 1836 O O . GLY A 1 247 ? 10.002 10.217 -0.075 1.00 93.19 247 GLY A O 1
ATOM 1837 N N . GLU A 1 248 ? 10.239 9.098 -2.017 1.00 98.00 248 GLU A N 1
ATOM 1838 C CA . GLU A 1 248 ? 9.019 8.300 -1.894 1.00 98.00 248 GLU A CA 1
ATOM 1839 C C . GLU A 1 248 ? 9.138 7.209 -0.832 1.00 98.00 248 GLU A C 1
ATOM 1841 O O . GLU A 1 248 ? 10.233 6.791 -0.427 1.00 98.00 248 GLU A O 1
ATOM 1846 N N . TRP A 1 249 ? 7.985 6.729 -0.375 1.00 98.50 249 TRP A N 1
ATOM 1847 C CA . TRP A 1 249 ? 7.920 5.602 0.544 1.00 98.50 249 TRP A CA 1
ATOM 1848 C C . TRP A 1 249 ? 6.593 4.854 0.449 1.00 98.50 249 TRP A C 1
ATOM 1850 O O . TRP A 1 249 ? 5.571 5.409 0.064 1.00 98.50 249 TRP A O 1
ATOM 1860 N N . THR A 1 250 ? 6.605 3.587 0.854 1.00 98.50 250 THR A N 1
ATOM 1861 C CA . THR A 1 250 ? 5.424 2.713 0.935 1.00 98.50 250 THR A CA 1
ATOM 1862 C C . THR A 1 250 ? 5.429 1.960 2.264 1.00 98.50 250 THR A C 1
ATOM 1864 O O . THR A 1 250 ? 6.479 1.501 2.719 1.00 98.50 250 THR A O 1
ATOM 1867 N N . ASN A 1 251 ? 4.266 1.869 2.912 1.00 96.81 251 ASN A N 1
ATOM 1868 C CA . ASN A 1 251 ? 4.055 1.156 4.172 1.00 96.81 251 ASN A CA 1
ATOM 1869 C C . ASN A 1 251 ? 3.436 -0.219 3.928 1.00 96.81 251 ASN A C 1
ATOM 1871 O O . ASN A 1 251 ? 2.585 -0.375 3.060 1.00 96.81 251 ASN A O 1
ATOM 1875 N N . TYR A 1 252 ? 3.824 -1.183 4.753 1.00 97.31 252 TYR A N 1
ATOM 1876 C CA . TYR A 1 252 ? 3.369 -2.563 4.722 1.00 97.31 252 TYR A CA 1
ATOM 1877 C C . TYR A 1 252 ? 3.067 -3.008 6.142 1.00 97.31 252 TYR A C 1
ATOM 1879 O O . TYR A 1 252 ? 3.943 -2.983 7.013 1.00 97.31 252 TYR A O 1
ATOM 1887 N N . THR A 1 253 ? 1.852 -3.472 6.377 1.00 90.94 253 THR A N 1
ATOM 1888 C CA . THR A 1 253 ? 1.533 -4.180 7.603 1.00 90.94 253 THR A CA 1
ATOM 1889 C C . THR A 1 253 ? 2.090 -5.592 7.484 1.00 90.94 253 THR A C 1
ATOM 1891 O O . THR A 1 253 ? 1.650 -6.380 6.646 1.00 90.94 253 THR A O 1
ATOM 1894 N N . VAL A 1 254 ? 3.061 -5.911 8.336 1.00 94.12 254 VAL A N 1
ATOM 1895 C CA . VAL A 1 254 ? 3.725 -7.215 8.376 1.00 94.12 254 VAL A CA 1
ATOM 1896 C C . VAL A 1 254 ? 3.436 -7.918 9.694 1.00 94.12 254 VAL A C 1
ATOM 1898 O O . VAL A 1 254 ? 3.403 -7.267 10.738 1.00 94.12 254 VAL A O 1
ATOM 1901 N N . ASP A 1 255 ? 3.247 -9.236 9.668 1.00 90.94 255 ASP A N 1
ATOM 1902 C CA . ASP A 1 255 ? 3.145 -10.062 10.876 1.00 90.94 255 ASP A CA 1
ATOM 1903 C C . ASP A 1 255 ? 4.420 -10.885 11.065 1.00 90.94 255 ASP A C 1
ATOM 1905 O O . ASP A 1 255 ? 4.658 -11.897 10.394 1.00 90.94 255 ASP A O 1
ATOM 1909 N N . VAL A 1 256 ? 5.272 -10.415 11.977 1.00 92.44 256 VAL A N 1
ATOM 1910 C CA . VAL A 1 256 ? 6.562 -11.042 12.247 1.00 92.44 256 VAL A CA 1
ATOM 1911 C C . VAL A 1 256 ? 6.365 -12.216 13.205 1.00 92.44 256 VAL A C 1
ATOM 1913 O O . VAL A 1 256 ? 6.229 -12.046 14.413 1.00 92.44 256 VAL A O 1
ATOM 1916 N N . GLN A 1 257 ? 6.413 -13.436 12.685 1.00 89.94 257 GLN A N 1
ATOM 1917 C CA . GLN A 1 257 ? 6.121 -14.662 13.432 1.00 89.94 257 GLN A CA 1
ATOM 1918 C C . GLN A 1 257 ? 7.106 -14.922 14.583 1.00 89.94 257 GLN A C 1
ATOM 1920 O O . GLN A 1 257 ? 6.766 -15.582 15.566 1.00 89.94 257 GLN A O 1
ATOM 1925 N N . GLN A 1 258 ? 8.337 -14.406 14.484 1.00 88.56 258 GLN A N 1
ATOM 1926 C CA . GLN A 1 258 ? 9.349 -14.543 15.533 1.00 88.56 258 GLN A CA 1
ATOM 1927 C C . GLN A 1 258 ? 10.284 -13.332 15.613 1.00 88.56 258 GLN A C 1
ATOM 1929 O O . GLN A 1 258 ? 10.748 -12.814 14.600 1.00 88.56 258 GLN A O 1
ATOM 1934 N N . ALA A 1 259 ? 10.622 -12.902 16.826 1.00 90.25 259 ALA A N 1
ATOM 1935 C CA . ALA A 1 259 ? 11.598 -11.836 17.017 1.00 90.25 259 ALA A CA 1
ATOM 1936 C C . ALA A 1 259 ? 13.012 -12.321 16.650 1.00 90.25 259 ALA A C 1
ATOM 1938 O O . ALA A 1 259 ? 13.373 -13.473 16.915 1.00 90.25 259 ALA A O 1
ATOM 1939 N N . GLY A 1 260 ? 13.830 -11.436 16.084 1.00 93.12 260 GLY A N 1
ATOM 1940 C CA . GLY A 1 260 ? 15.243 -11.704 15.826 1.00 93.12 260 GLY A CA 1
ATOM 1941 C C . GLY A 1 260 ? 15.826 -10.887 14.681 1.00 93.12 260 GLY A C 1
ATOM 1942 O O . GLY A 1 260 ? 15.240 -9.913 14.211 1.00 93.12 260 GLY A O 1
ATOM 1943 N N . LEU A 1 261 ? 17.024 -11.276 14.264 1.00 97.44 261 LEU A N 1
ATOM 1944 C CA . LEU A 1 261 ? 17.741 -10.729 13.124 1.00 97.44 261 LEU A CA 1
ATOM 1945 C C . LEU A 1 261 ? 17.321 -11.447 11.840 1.00 97.44 261 LEU A C 1
ATOM 1947 O O . LEU A 1 261 ? 17.331 -12.678 11.769 1.00 97.44 261 LEU A O 1
ATOM 1951 N N . TYR A 1 262 ? 17.027 -10.662 10.815 1.00 98.56 262 TYR A N 1
ATOM 1952 C CA . TYR A 1 262 ? 16.658 -11.115 9.484 1.00 98.56 262 TYR A CA 1
ATOM 1953 C C . TYR A 1 262 ? 17.650 -10.579 8.461 1.00 98.56 262 TYR A C 1
ATOM 1955 O O . TYR A 1 262 ? 18.070 -9.425 8.549 1.00 98.56 262 TYR A O 1
ATOM 1963 N N . SER A 1 263 ? 18.014 -11.417 7.496 1.00 97.94 263 SER A N 1
ATOM 1964 C CA . SER A 1 263 ? 18.674 -10.994 6.266 1.00 97.94 263 SER A CA 1
ATOM 1965 C C . SER A 1 263 ? 17.623 -10.583 5.243 1.00 97.94 263 SER A C 1
ATOM 1967 O O . SER A 1 263 ? 16.535 -11.160 5.225 1.00 97.94 263 SER A O 1
ATOM 1969 N N . ILE A 1 264 ? 17.940 -9.593 4.414 1.00 98.56 264 ILE A N 1
ATOM 1970 C CA . ILE A 1 264 ? 17.027 -9.044 3.412 1.00 98.56 264 ILE A CA 1
ATOM 1971 C C . ILE A 1 264 ? 17.565 -9.384 2.022 1.00 98.56 264 ILE A C 1
ATOM 1973 O O . ILE A 1 264 ? 18.637 -8.909 1.639 1.00 98.56 264 ILE A O 1
ATOM 1977 N N . ASN A 1 265 ? 16.803 -10.155 1.251 1.00 97.69 265 ASN A N 1
ATOM 1978 C CA . ASN A 1 265 ? 17.033 -10.334 -0.181 1.00 97.69 265 ASN A CA 1
ATOM 1979 C C . ASN A 1 265 ? 16.058 -9.433 -0.945 1.00 97.69 265 ASN A C 1
ATOM 1981 O O . ASN A 1 265 ? 14.902 -9.346 -0.552 1.00 97.69 265 ASN A O 1
ATOM 1985 N N . ILE A 1 266 ? 16.482 -8.766 -2.019 1.00 98.38 266 ILE A N 1
ATOM 1986 C CA . ILE A 1 266 ? 15.651 -7.771 -2.725 1.00 98.38 266 ILE A CA 1
ATOM 1987 C C . ILE A 1 266 ? 15.668 -8.039 -4.227 1.00 98.38 266 ILE A C 1
ATOM 1989 O O . ILE A 1 266 ? 16.747 -8.238 -4.796 1.00 98.38 266 ILE A O 1
ATOM 1993 N N . MET A 1 267 ? 14.488 -8.002 -4.852 1.00 98.00 267 MET A N 1
ATOM 1994 C CA . MET A 1 267 ? 14.270 -8.075 -6.299 1.00 98.00 267 MET A CA 1
ATOM 1995 C C . MET A 1 267 ? 13.911 -6.686 -6.852 1.00 98.00 267 MET A C 1
ATOM 1997 O O . MET A 1 267 ? 12.963 -6.055 -6.387 1.00 98.00 267 MET A O 1
ATOM 2001 N N . TYR A 1 268 ? 14.711 -6.163 -7.786 1.00 98.69 268 TYR A N 1
ATOM 2002 C CA . TYR A 1 268 ? 14.649 -4.747 -8.173 1.00 98.69 268 TYR A CA 1
ATOM 2003 C C . TYR A 1 268 ? 15.267 -4.453 -9.548 1.00 98.69 268 TYR A C 1
ATOM 2005 O O . TYR A 1 268 ? 15.997 -5.266 -10.126 1.00 98.69 268 TYR A O 1
ATOM 2013 N N . THR A 1 269 ? 15.053 -3.223 -10.019 1.00 98.56 269 THR A N 1
ATOM 2014 C CA . THR A 1 269 ? 15.854 -2.559 -11.054 1.00 98.56 269 THR A CA 1
ATOM 2015 C C . THR A 1 269 ? 16.444 -1.263 -10.493 1.00 98.56 269 THR A C 1
ATOM 2017 O O . THR A 1 269 ? 15.818 -0.572 -9.693 1.00 98.56 269 THR A O 1
ATOM 2020 N N . LYS A 1 270 ? 17.683 -0.934 -10.869 1.00 97.75 270 LYS A N 1
ATOM 2021 C CA . LYS A 1 270 ? 18.396 0.269 -10.411 1.00 97.75 270 LYS A CA 1
ATOM 2022 C C . LYS A 1 270 ? 19.319 0.784 -11.519 1.00 97.75 270 LYS A C 1
ATOM 2024 O O . LYS A 1 270 ? 20.530 0.529 -11.494 1.00 97.75 270 LYS A O 1
ATOM 2029 N N . PRO A 1 271 ? 18.785 1.502 -12.518 1.00 97.25 271 PRO A N 1
ATOM 2030 C CA . PRO A 1 271 ? 19.603 2.075 -13.583 1.00 97.25 271 PRO A CA 1
ATOM 2031 C C . PRO A 1 271 ? 20.484 3.244 -13.114 1.00 97.25 271 PRO A C 1
ATOM 2033 O O . PRO A 1 271 ? 21.404 3.638 -13.829 1.00 97.25 271 PRO A O 1
ATOM 2036 N N . GLN A 1 272 ? 20.224 3.821 -11.935 1.00 96.94 272 GLN A N 1
ATOM 2037 C CA . GLN A 1 272 ? 20.916 5.012 -11.434 1.00 96.94 272 GLN A CA 1
ATOM 2038 C C . GLN A 1 272 ? 21.362 4.861 -9.966 1.00 96.94 272 GLN A C 1
ATOM 2040 O O . GLN A 1 272 ? 20.760 4.092 -9.218 1.00 96.94 272 GLN A O 1
ATOM 2045 N N . PRO A 1 273 ? 22.422 5.569 -9.522 1.00 97.94 273 PRO A N 1
ATOM 2046 C CA . PRO A 1 273 ? 22.876 5.527 -8.131 1.00 97.94 273 PRO A CA 1
ATOM 2047 C C . PRO A 1 273 ? 21.843 6.032 -7.118 1.00 97.94 273 PRO A C 1
ATOM 2049 O O . PRO A 1 273 ? 21.001 6.867 -7.427 1.00 97.94 273 PRO A O 1
ATOM 2052 N N . GLY A 1 274 ? 21.994 5.569 -5.879 1.00 97.38 274 GLY A N 1
ATOM 2053 C CA . GLY A 1 274 ? 21.184 5.937 -4.720 1.00 97.38 274 GLY A CA 1
ATOM 2054 C C . GLY A 1 274 ? 21.008 4.739 -3.790 1.00 97.38 274 GLY A C 1
ATOM 2055 O O . GLY A 1 274 ? 21.557 3.667 -4.047 1.00 97.38 274 GLY A O 1
ATOM 2056 N N . THR A 1 275 ? 20.284 4.912 -2.693 1.00 97.94 275 THR A N 1
ATOM 2057 C CA . THR A 1 275 ? 20.149 3.888 -1.643 1.00 97.94 275 THR A CA 1
ATOM 2058 C C . THR A 1 275 ? 18.696 3.724 -1.242 1.00 97.94 275 THR A C 1
ATOM 2060 O O . THR A 1 275 ? 17.916 4.648 -1.421 1.00 97.94 275 THR A O 1
ATOM 2063 N N . LEU A 1 276 ? 18.340 2.593 -0.648 1.00 98.44 276 LEU A N 1
ATOM 2064 C CA . LEU A 1 276 ? 17.052 2.414 0.029 1.00 98.44 276 LEU A CA 1
ATOM 2065 C C . LEU A 1 276 ? 17.270 2.209 1.527 1.00 98.44 276 LEU A C 1
ATOM 2067 O O . LEU A 1 276 ? 18.396 1.978 1.966 1.00 98.44 276 LEU A O 1
ATOM 2071 N N . SER A 1 277 ? 16.206 2.247 2.318 1.00 98.50 277 SER A N 1
ATOM 2072 C CA . SER A 1 277 ? 16.253 1.765 3.702 1.00 98.50 277 SER A CA 1
ATOM 2073 C C . SER A 1 277 ? 14.907 1.226 4.150 1.00 98.50 277 SER A C 1
ATOM 2075 O O . SER A 1 277 ? 13.873 1.677 3.660 1.00 98.50 277 SER A O 1
ATOM 2077 N N . PHE A 1 278 ? 14.907 0.345 5.146 1.00 98.38 278 PHE A N 1
ATOM 2078 C CA . PHE A 1 278 ? 13.686 -0.093 5.810 1.00 98.38 278 PHE A CA 1
ATOM 2079 C C . PHE A 1 278 ? 13.539 0.566 7.176 1.00 98.38 278 PHE A C 1
ATOM 2081 O O . PHE 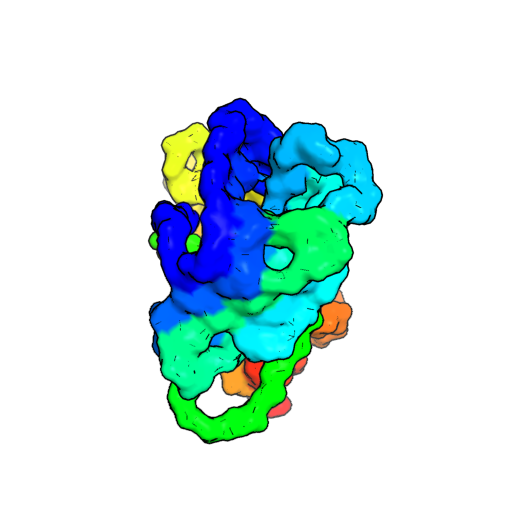A 1 278 ? 14.453 0.541 8.011 1.00 98.38 278 PHE A O 1
ATOM 2088 N N . SER A 1 279 ? 12.359 1.135 7.401 1.00 95.62 279 SER A N 1
ATOM 2089 C CA . SER A 1 279 ? 11.924 1.586 8.719 1.00 95.62 279 SER A CA 1
ATOM 2090 C C . SER A 1 279 ? 10.8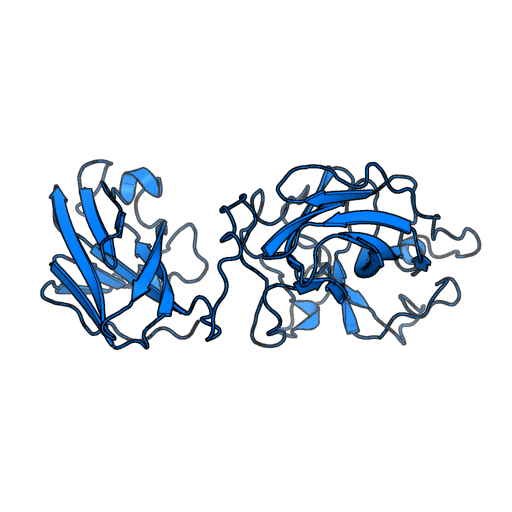91 0.624 9.282 1.00 95.62 279 SER A C 1
ATOM 2092 O O . SER A 1 279 ? 10.148 0.006 8.532 1.00 95.62 279 SER A O 1
ATOM 2094 N N . VAL A 1 280 ? 10.823 0.512 10.603 1.00 92.19 280 VAL A N 1
ATOM 2095 C CA . VAL A 1 280 ? 9.764 -0.217 11.298 1.00 92.19 280 VAL A CA 1
ATOM 2096 C C . VAL A 1 280 ? 9.138 0.711 12.317 1.00 92.19 280 VAL A C 1
ATOM 2098 O O . VAL A 1 280 ? 9.841 1.308 13.134 1.00 92.19 280 VAL A O 1
ATOM 2101 N N . ASN A 1 281 ? 7.816 0.864 12.250 1.00 83.88 281 ASN A N 1
ATOM 2102 C CA . ASN A 1 281 ? 7.048 1.757 13.115 1.00 83.88 281 ASN A CA 1
ATOM 2103 C C . ASN A 1 281 ? 7.629 3.188 13.149 1.00 83.88 281 ASN A C 1
ATOM 2105 O O . ASN A 1 281 ? 7.723 3.815 14.205 1.00 83.88 281 ASN A O 1
ATOM 2109 N N . GLY A 1 282 ? 8.068 3.683 11.986 1.00 81.00 282 GLY A N 1
ATOM 2110 C CA . GLY A 1 282 ? 8.661 5.014 11.820 1.00 81.00 282 GLY A CA 1
ATOM 2111 C C . GLY A 1 282 ? 10.142 5.137 12.204 1.00 81.00 282 GLY A C 1
ATOM 2112 O O . GLY A 1 282 ? 10.703 6.226 12.095 1.00 81.00 282 GLY A O 1
ATOM 2113 N N . VAL A 1 283 ? 10.801 4.055 12.629 1.00 82.00 283 VAL A N 1
ATOM 2114 C CA . VAL A 1 283 ? 12.230 4.061 12.985 1.00 82.00 283 VAL A CA 1
ATOM 2115 C C . VAL A 1 283 ? 13.038 3.370 11.895 1.00 82.00 283 VAL A C 1
ATOM 2117 O O . VAL A 1 283 ? 12.811 2.199 11.626 1.00 82.00 283 VAL A O 1
ATOM 2120 N N . ASN A 1 284 ? 14.003 4.061 11.286 1.00 90.94 284 ASN A N 1
ATOM 2121 C CA . ASN A 1 284 ? 14.926 3.450 10.324 1.00 90.94 284 ASN A CA 1
ATOM 2122 C C . ASN A 1 284 ? 15.823 2.419 11.031 1.00 90.94 284 ASN A C 1
ATOM 2124 O O . ASN A 1 284 ? 16.571 2.787 11.941 1.00 90.94 284 ASN A O 1
ATOM 2128 N N . LEU A 1 285 ? 15.743 1.147 10.624 1.00 89.69 285 LEU A N 1
ATOM 2129 C CA . LEU A 1 285 ? 16.452 0.043 11.284 1.00 89.69 285 LEU A CA 1
ATOM 2130 C C . LEU A 1 285 ? 17.602 -0.549 10.464 1.00 89.69 285 LEU A C 1
ATOM 2132 O O . LEU A 1 285 ? 18.456 -1.219 11.040 1.00 89.69 285 LEU A O 1
ATOM 2136 N N . THR A 1 286 ? 17.658 -0.308 9.154 1.00 94.56 286 THR A N 1
ATOM 2137 C CA . THR A 1 286 ? 18.735 -0.841 8.299 1.00 94.56 286 THR A CA 1
ATOM 2138 C C . THR A 1 286 ? 19.866 0.153 8.065 1.00 94.56 286 THR A C 1
ATOM 2140 O O . THR A 1 286 ? 20.958 -0.241 7.659 1.00 94.56 286 THR A O 1
ATOM 2143 N N . GLY A 1 287 ? 19.611 1.451 8.257 1.00 93.00 287 GLY A N 1
ATOM 2144 C CA . GLY A 1 287 ? 20.400 2.484 7.597 1.00 93.00 287 GLY A CA 1
ATOM 2145 C C . GLY A 1 287 ? 20.276 2.387 6.072 1.00 93.00 287 GLY A C 1
ATOM 2146 O O . GLY A 1 287 ? 19.403 1.692 5.544 1.00 93.00 287 GLY A O 1
ATOM 2147 N N . ASN A 1 288 ? 21.156 3.089 5.360 1.00 95.69 288 ASN A N 1
ATOM 2148 C CA . ASN A 1 288 ? 21.161 3.087 3.899 1.00 95.69 288 ASN A CA 1
ATOM 2149 C C . ASN A 1 288 ? 21.740 1.773 3.355 1.00 95.69 288 ASN A C 1
ATOM 2151 O O . ASN A 1 288 ? 22.888 1.432 3.638 1.00 95.69 288 ASN A O 1
ATOM 2155 N N . ILE A 1 289 ? 20.961 1.087 2.525 1.00 97.88 289 ILE A N 1
ATOM 2156 C CA . ILE A 1 289 ? 21.354 -0.084 1.744 1.00 97.88 289 ILE A CA 1
ATOM 2157 C C . ILE A 1 289 ? 21.685 0.384 0.326 1.00 97.88 289 ILE A C 1
ATOM 2159 O O . ILE A 1 289 ? 20.839 0.960 -0.365 1.00 97.88 289 ILE A O 1
ATOM 2163 N N . ASP A 1 290 ? 22.918 0.131 -0.110 1.00 96.75 290 ASP A N 1
ATOM 2164 C CA . ASP A 1 290 ? 23.346 0.375 -1.485 1.00 96.75 290 ASP A CA 1
ATOM 2165 C C . ASP A 1 290 ? 23.325 -0.929 -2.282 1.00 96.75 290 ASP A C 1
ATOM 2167 O O . ASP A 1 290 ? 24.078 -1.864 -2.011 1.00 96.75 290 ASP A O 1
ATOM 2171 N N . LEU A 1 291 ? 22.437 -0.986 -3.270 1.00 98.12 291 LEU A N 1
ATOM 2172 C CA . LEU A 1 291 ? 22.324 -2.112 -4.185 1.00 98.12 291 LEU A CA 1
ATOM 2173 C C . LEU A 1 291 ? 23.218 -1.904 -5.423 1.00 98.12 291 LEU A C 1
ATOM 2175 O O . LEU A 1 291 ? 23.342 -0.771 -5.894 1.00 98.12 291 LEU A O 1
ATOM 2179 N N . PRO A 1 292 ? 23.801 -2.962 -6.009 1.00 98.06 292 PRO A N 1
ATOM 2180 C CA . PRO A 1 292 ? 24.447 -2.895 -7.317 1.00 98.06 292 PRO A CA 1
ATOM 2181 C C . PRO A 1 292 ? 23.563 -2.241 -8.390 1.00 98.06 292 PRO A C 1
ATOM 2183 O O . PRO A 1 292 ? 22.349 -2.424 -8.415 1.00 98.06 292 PRO A O 1
ATOM 2186 N N . LEU A 1 293 ? 24.173 -1.492 -9.310 1.00 98.25 293 LEU A N 1
ATOM 2187 C CA . LEU A 1 293 ? 23.450 -0.964 -10.470 1.00 98.25 293 LEU A CA 1
ATOM 2188 C C . LEU A 1 293 ? 23.049 -2.100 -11.415 1.00 98.25 293 LEU A C 1
ATOM 2190 O O . LEU A 1 293 ? 23.835 -3.017 -11.653 1.00 98.25 293 LEU A O 1
ATOM 2194 N N . THR A 1 294 ? 21.866 -1.982 -12.013 1.00 98.19 294 THR A N 1
ATOM 2195 C CA . THR A 1 294 ? 21.406 -2.871 -13.092 1.00 98.19 294 THR A CA 1
ATOM 2196 C C . THR A 1 294 ? 21.599 -2.264 -14.486 1.00 98.19 294 THR A C 1
ATOM 2198 O O . THR A 1 294 ? 21.373 -2.921 -15.503 1.00 98.19 294 THR A O 1
ATOM 2201 N N . PHE A 1 295 ? 22.075 -1.016 -14.551 1.00 97.81 295 PHE A N 1
ATOM 2202 C CA . PHE A 1 295 ? 22.448 -0.353 -15.797 1.00 97.81 295 PHE A CA 1
ATOM 2203 C C . PHE A 1 295 ? 23.477 -1.165 -16.590 1.00 97.81 295 PHE A C 1
ATOM 2205 O O . PHE A 1 295 ? 24.492 -1.613 -16.049 1.00 97.81 295 PHE A O 1
ATOM 2212 N N . ASN A 1 296 ? 23.256 -1.285 -17.898 1.00 97.69 296 ASN A N 1
ATOM 2213 C CA . ASN A 1 296 ? 24.185 -1.940 -18.804 1.00 97.69 296 ASN A CA 1
ATOM 2214 C C . ASN A 1 296 ? 24.362 -1.118 -20.086 1.00 97.69 296 ASN A C 1
ATOM 2216 O O . ASN A 1 296 ? 23.489 -1.089 -20.946 1.00 97.69 296 ASN A O 1
ATOM 2220 N N . ALA A 1 297 ? 25.540 -0.509 -20.250 1.00 96.94 297 ALA A N 1
ATOM 2221 C CA . ALA A 1 297 ? 25.871 0.315 -21.417 1.00 96.94 297 ALA A CA 1
ATOM 2222 C C . ALA A 1 297 ? 25.905 -0.456 -22.752 1.00 96.94 297 ALA A C 1
ATOM 2224 O O . ALA A 1 297 ? 25.964 0.164 -23.812 1.00 96.94 297 ALA A O 1
ATOM 2225 N N . ALA A 1 298 ? 25.926 -1.794 -22.720 1.00 97.44 298 ALA A N 1
ATOM 2226 C CA . ALA A 1 298 ? 25.820 -2.610 -23.925 1.00 97.44 298 ALA A CA 1
ATOM 2227 C C . ALA A 1 298 ? 24.377 -2.707 -24.443 1.00 97.44 298 ALA A C 1
ATOM 2229 O O . ALA A 1 298 ? 24.176 -3.155 -25.576 1.00 97.44 298 ALA A O 1
ATOM 2230 N N . ASP A 1 299 ? 23.387 -2.314 -23.639 1.00 97.88 299 ASP A N 1
ATOM 2231 C CA . ASP A 1 299 ? 22.028 -2.131 -24.113 1.00 97.88 299 ASP A CA 1
ATOM 2232 C C . ASP A 1 299 ? 21.878 -0.760 -24.779 1.00 97.88 299 ASP A C 1
ATOM 2234 O O . ASP A 1 299 ? 22.114 0.281 -24.173 1.00 97.88 299 ASP A O 1
ATOM 2238 N N . THR A 1 300 ? 21.485 -0.770 -26.050 1.00 95.88 300 THR A N 1
ATOM 2239 C CA . THR A 1 300 ? 21.315 0.442 -26.868 1.00 95.88 300 THR A CA 1
ATOM 2240 C C . THR A 1 300 ? 19.905 1.027 -26.795 1.00 95.88 300 THR A C 1
ATOM 2242 O O . THR A 1 300 ? 19.649 2.074 -27.387 1.00 95.88 300 THR A O 1
ATOM 2245 N N . LEU A 1 301 ? 18.977 0.360 -26.101 1.00 97.06 301 LEU A N 1
ATOM 2246 C CA . LEU A 1 301 ? 17.648 0.889 -25.820 1.00 97.06 301 LEU A CA 1
ATOM 2247 C C . LEU A 1 301 ? 17.657 1.543 -24.440 1.00 97.06 301 LEU A C 1
ATOM 2249 O O . LEU A 1 301 ? 17.494 0.865 -23.428 1.00 97.06 301 LEU A O 1
ATOM 2253 N N . ASP A 1 302 ? 17.807 2.868 -24.401 1.00 92.75 302 ASP A N 1
ATOM 2254 C CA . ASP A 1 302 ? 17.924 3.627 -23.148 1.00 92.75 302 ASP A CA 1
ATOM 2255 C C . ASP A 1 302 ? 16.811 3.294 -22.141 1.00 92.75 302 ASP A C 1
ATOM 2257 O O . ASP A 1 302 ? 17.082 3.072 -20.961 1.00 92.75 302 ASP A O 1
ATOM 2261 N N . TRP A 1 303 ? 15.565 3.177 -22.612 1.00 94.88 303 TRP A N 1
ATOM 2262 C CA . TRP A 1 303 ? 14.403 2.865 -21.774 1.00 94.88 303 TRP A CA 1
ATOM 2263 C C . TRP A 1 303 ? 14.421 1.441 -21.190 1.00 94.88 303 TRP A C 1
ATOM 2265 O O . TRP A 1 303 ? 13.735 1.187 -20.205 1.00 94.88 303 T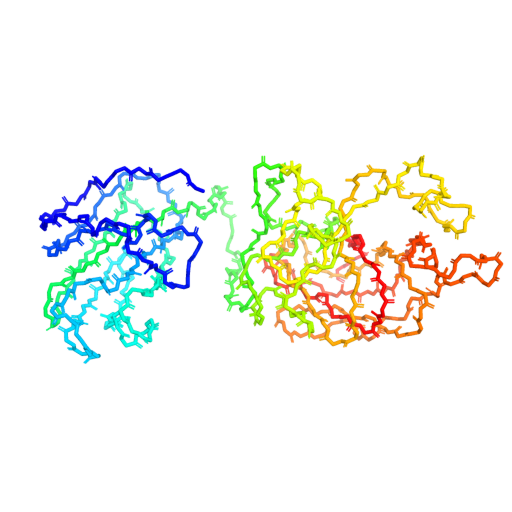RP A O 1
ATOM 2275 N N . ARG A 1 304 ? 15.196 0.500 -21.746 1.00 96.69 304 ARG A N 1
ATOM 2276 C CA . ARG A 1 304 ? 15.224 -0.885 -21.249 1.00 96.69 304 ARG A CA 1
ATOM 2277 C C . ARG A 1 304 ? 16.121 -1.068 -20.029 1.00 96.69 304 ARG A C 1
ATOM 2279 O O . ARG A 1 304 ? 15.899 -1.997 -19.262 1.00 96.69 304 ARG A O 1
ATOM 2286 N N . ASN A 1 305 ? 17.019 -0.120 -19.747 1.00 97.00 305 ASN A N 1
ATOM 2287 C CA . ASN A 1 305 ? 17.791 -0.122 -18.498 1.00 97.00 305 ASN A CA 1
ATOM 2288 C C . ASN A 1 305 ? 16.902 -0.085 -17.241 1.00 97.00 305 ASN A C 1
ATOM 2290 O O . ASN A 1 305 ? 17.315 -0.555 -16.184 1.00 97.00 305 ASN A O 1
ATOM 2294 N N . TRP A 1 306 ? 15.670 0.416 -17.360 1.00 97.06 306 TRP A N 1
ATOM 2295 C CA . TRP A 1 306 ? 14.660 0.400 -16.298 1.00 97.06 306 TRP A CA 1
ATOM 2296 C C . TRP A 1 306 ? 14.059 -0.993 -16.045 1.00 97.06 306 TRP A C 1
ATOM 2298 O O . TRP A 1 306 ? 13.418 -1.193 -15.022 1.00 97.06 306 TRP A O 1
ATOM 2308 N N . HIS A 1 307 ? 14.307 -1.956 -16.937 1.00 97.06 307 HIS A N 1
ATOM 2309 C CA . HIS A 1 307 ? 13.769 -3.323 -16.933 1.00 97.06 307 HIS A CA 1
ATOM 2310 C C . HIS A 1 307 ? 14.866 -4.399 -16.837 1.00 97.06 307 HIS A C 1
ATOM 2312 O O . HIS A 1 307 ? 14.618 -5.581 -17.068 1.00 97.06 307 HIS A O 1
ATOM 2318 N N . HIS A 1 308 ? 16.100 -4.013 -16.494 1.00 97.81 308 HIS A N 1
ATOM 2319 C CA . HIS A 1 308 ? 17.151 -4.972 -16.155 1.00 97.81 308 HIS A CA 1
ATOM 2320 C C . HIS A 1 308 ? 16.966 -5.417 -14.705 1.00 97.81 308 HIS A C 1
ATOM 2322 O O . HIS A 1 308 ? 17.387 -4.722 -13.777 1.00 97.81 308 HIS A O 1
ATOM 2328 N N . TRP A 1 309 ? 16.323 -6.566 -14.518 1.00 98.25 309 TRP A N 1
ATOM 2329 C CA . TRP A 1 309 ? 16.035 -7.119 -13.196 1.00 98.25 309 TRP A CA 1
ATOM 2330 C C . TRP A 1 309 ? 17.266 -7.748 -12.551 1.00 98.25 309 TRP A C 1
ATOM 2332 O O . TRP A 1 309 ? 18.063 -8.420 -13.215 1.00 98.25 309 TRP A O 1
ATOM 2342 N N . ASN A 1 310 ? 17.411 -7.548 -11.243 1.00 98.38 310 ASN A N 1
ATOM 2343 C CA . ASN A 1 310 ? 18.421 -8.191 -10.414 1.00 98.38 310 ASN A CA 1
ATOM 2344 C C . ASN A 1 310 ? 17.818 -8.643 -9.079 1.00 98.38 310 ASN A C 1
ATOM 2346 O O . ASN A 1 310 ? 16.962 -7.959 -8.522 1.00 98.38 310 ASN A O 1
ATOM 2350 N N . LYS A 1 311 ? 18.332 -9.752 -8.536 1.00 96.81 311 LYS A N 1
ATOM 2351 C CA . LYS A 1 311 ? 18.083 -10.176 -7.156 1.00 96.81 311 LYS A CA 1
ATOM 2352 C C . LYS A 1 311 ? 19.393 -10.154 -6.390 1.00 96.81 311 LYS A C 1
ATOM 2354 O O . LYS A 1 311 ? 20.356 -10.813 -6.781 1.00 96.81 311 LYS A O 1
ATOM 2359 N N . VAL A 1 312 ? 19.425 -9.426 -5.283 1.00 97.06 312 VAL A N 1
ATOM 2360 C CA . VAL A 1 312 ? 20.557 -9.453 -4.352 1.00 97.06 312 VAL A CA 1
ATOM 2361 C C . VAL A 1 312 ? 20.127 -10.185 -3.101 1.00 97.06 312 VAL A C 1
ATOM 2363 O O . VAL A 1 312 ? 19.114 -9.834 -2.506 1.00 97.06 312 VAL A O 1
ATOM 2366 N N . ASN A 1 313 ? 20.913 -11.181 -2.708 1.00 94.50 313 ASN A N 1
ATOM 2367 C CA . ASN A 1 313 ? 20.773 -11.822 -1.409 1.00 94.50 313 ASN A CA 1
ATOM 2368 C C . ASN A 1 313 ? 21.665 -11.114 -0.393 1.00 94.50 313 ASN A C 1
ATOM 2370 O O . ASN A 1 313 ? 22.724 -10.604 -0.764 1.00 94.50 313 ASN A O 1
ATOM 2374 N N . ASP A 1 314 ? 21.244 -11.106 0.869 1.00 93.25 314 ASP A N 1
ATOM 2375 C CA . ASP A 1 314 ? 21.978 -10.470 1.966 1.00 93.25 314 ASP A CA 1
ATOM 2376 C C . ASP A 1 314 ? 22.305 -8.986 1.698 1.00 93.25 314 ASP A C 1
ATOM 2378 O O . ASP A 1 314 ? 23.388 -8.495 2.019 1.00 93.25 314 ASP A O 1
ATOM 2382 N N . ALA A 1 315 ? 21.353 -8.253 1.108 1.00 96.31 315 ALA A N 1
ATOM 2383 C CA . ALA A 1 315 ? 21.487 -6.824 0.819 1.00 96.31 315 ALA A CA 1
ATOM 2384 C C . ALA A 1 315 ? 21.650 -5.979 2.095 1.00 96.31 315 ALA A C 1
ATOM 2386 O O . ALA A 1 315 ? 22.232 -4.896 2.073 1.00 96.31 315 ALA A O 1
ATOM 2387 N N . GLY A 1 316 ? 21.134 -6.479 3.215 1.00 94.88 316 GLY A N 1
ATOM 2388 C CA . GLY A 1 316 ? 21.225 -5.861 4.526 1.00 94.88 316 GLY A CA 1
ATOM 2389 C C . GLY A 1 316 ? 20.625 -6.764 5.593 1.00 94.88 316 GLY A C 1
ATOM 2390 O O . GLY A 1 316 ? 20.146 -7.862 5.305 1.00 94.88 316 GLY A O 1
ATOM 2391 N N . GLN A 1 317 ? 20.648 -6.292 6.835 1.00 95.19 317 GLN A N 1
ATOM 2392 C CA . GLN A 1 317 ? 20.038 -6.990 7.960 1.00 95.19 317 GLN A CA 1
ATOM 2393 C C . GLN A 1 317 ? 19.134 -6.051 8.748 1.00 95.19 317 GLN A C 1
ATOM 2395 O O . GLN A 1 317 ? 19.413 -4.857 8.858 1.00 95.19 317 GLN A O 1
ATOM 2400 N N . ILE A 1 318 ? 18.075 -6.607 9.327 1.00 97.94 318 ILE A N 1
ATOM 2401 C CA . ILE A 1 318 ? 17.121 -5.881 10.162 1.00 97.94 318 ILE A CA 1
ATOM 2402 C C . ILE A 1 318 ? 16.752 -6.720 11.379 1.00 97.94 318 ILE A C 1
ATOM 2404 O O . ILE A 1 318 ? 16.575 -7.933 11.286 1.00 97.94 318 ILE A O 1
ATOM 2408 N N . ARG A 1 319 ? 16.656 -6.079 12.543 1.00 95.06 319 ARG A N 1
ATOM 2409 C CA . ARG A 1 319 ? 16.167 -6.722 13.762 1.00 95.06 319 ARG A CA 1
ATOM 2410 C C . ARG A 1 319 ? 14.696 -6.380 13.940 1.00 95.06 319 ARG A C 1
ATOM 2412 O O . ARG A 1 319 ? 14.357 -5.203 13.998 1.00 95.06 319 ARG A O 1
ATOM 2419 N N . LEU A 1 320 ? 13.858 -7.404 14.016 1.00 92.94 320 LEU A N 1
ATOM 2420 C CA . LEU A 1 320 ? 12.410 -7.279 14.119 1.00 92.94 320 LEU A CA 1
ATOM 2421 C C . LEU A 1 320 ? 11.930 -7.871 15.439 1.00 92.94 320 LEU A C 1
ATOM 2423 O O . LEU A 1 320 ? 12.443 -8.899 15.889 1.00 92.94 320 LEU A O 1
ATOM 2427 N N . GLU A 1 321 ? 10.931 -7.234 16.040 1.00 91.88 321 GLU A N 1
ATOM 2428 C CA . GLU A 1 321 ? 10.189 -7.813 17.160 1.00 91.88 321 GLU A CA 1
ATOM 2429 C C . GLU A 1 321 ? 9.120 -8.777 16.636 1.00 91.88 321 GLU A C 1
ATOM 2431 O O . GLU A 1 321 ? 8.763 -8.715 15.466 1.00 91.88 321 GLU A O 1
ATOM 2436 N N . ALA A 1 322 ? 8.617 -9.687 17.468 1.00 84.88 322 ALA A N 1
ATOM 2437 C CA . ALA A 1 322 ? 7.506 -10.547 17.066 1.00 84.88 322 ALA A CA 1
ATOM 2438 C C . ALA A 1 322 ? 6.182 -9.765 17.059 1.00 84.88 322 ALA A C 1
ATOM 2440 O O . ALA A 1 322 ? 5.958 -8.897 17.907 1.00 84.88 322 ALA A O 1
ATOM 2441 N N . GLY A 1 323 ? 5.282 -10.150 16.161 1.00 80.31 323 GLY A N 1
ATOM 2442 C CA . GLY A 1 323 ? 3.946 -9.606 15.991 1.00 80.31 323 GLY A CA 1
ATOM 2443 C C . GLY A 1 323 ? 3.840 -8.562 14.885 1.00 80.31 323 GLY A C 1
ATOM 2444 O O . GLY A 1 323 ? 4.784 -8.278 14.138 1.00 80.31 323 GLY A O 1
ATOM 2445 N N . VAL A 1 324 ? 2.642 -7.987 14.813 1.00 82.12 324 VAL A N 1
ATOM 2446 C CA . VAL A 1 324 ? 2.255 -7.033 13.777 1.00 82.12 324 VAL A CA 1
ATOM 2447 C C . VAL A 1 324 ? 3.035 -5.728 13.905 1.00 82.12 324 VAL A C 1
ATOM 2449 O O . VAL A 1 324 ? 3.051 -5.095 14.964 1.00 82.12 324 VAL A O 1
ATOM 2452 N N . GLN A 1 325 ? 3.653 -5.310 12.806 1.00 88.38 325 GLN A N 1
ATOM 2453 C CA . GLN A 1 325 ? 4.444 -4.088 12.695 1.00 88.38 325 GLN A CA 1
ATOM 2454 C C . GLN A 1 325 ? 4.177 -3.399 11.355 1.00 88.38 325 GLN A C 1
ATOM 2456 O O . GLN A 1 325 ? 3.767 -4.038 10.391 1.00 88.38 325 GLN A O 1
ATOM 2461 N N . VAL A 1 326 ? 4.441 -2.094 11.288 1.00 91.00 326 VAL A N 1
ATOM 2462 C CA . VAL A 1 326 ? 4.460 -1.360 10.017 1.00 91.00 326 VAL A CA 1
ATOM 2463 C C . VAL A 1 326 ? 5.897 -1.314 9.520 1.00 91.00 326 VAL A C 1
ATOM 2465 O O . VAL A 1 326 ? 6.735 -0.653 10.135 1.00 91.00 326 VAL A O 1
ATOM 2468 N N . LEU A 1 327 ? 6.182 -2.015 8.431 1.00 98.31 327 LEU A N 1
ATOM 2469 C CA . LEU A 1 327 ? 7.424 -1.906 7.676 1.00 98.31 327 LEU A CA 1
ATOM 2470 C C . LEU A 1 327 ? 7.266 -0.785 6.641 1.00 98.31 327 LEU A C 1
ATOM 2472 O O . LEU A 1 327 ? 6.258 -0.724 5.952 1.00 98.31 327 LEU A O 1
ATOM 2476 N N . THR A 1 328 ? 8.260 0.081 6.493 1.00 98.50 328 THR A N 1
ATOM 2477 C CA . THR A 1 328 ? 8.286 1.128 5.464 1.00 98.50 328 THR A CA 1
ATOM 2478 C C . THR A 1 328 ? 9.486 0.912 4.558 1.00 98.50 328 THR A C 1
ATOM 2480 O O . THR A 1 328 ? 10.623 0.925 5.044 1.00 98.50 328 THR A O 1
ATOM 2483 N N . LEU A 1 329 ? 9.260 0.774 3.252 1.00 98.75 329 LEU A N 1
ATOM 2484 C CA . LEU A 1 329 ? 10.313 0.918 2.247 1.00 98.75 329 LEU A CA 1
ATOM 2485 C C . LEU A 1 329 ? 10.521 2.414 1.994 1.00 98.75 329 LEU A C 1
ATOM 2487 O O . LEU A 1 329 ? 9.605 3.096 1.548 1.00 98.75 329 LEU A O 1
ATOM 2491 N N . ASN A 1 330 ? 11.720 2.922 2.276 1.00 98.25 330 ASN A N 1
ATOM 2492 C CA . ASN A 1 330 ? 12.105 4.296 1.953 1.00 98.25 330 ASN A CA 1
ATOM 2493 C C . ASN A 1 330 ? 12.955 4.275 0.683 1.00 98.25 330 ASN A C 1
ATOM 2495 O O . ASN A 1 330 ? 13.988 3.594 0.633 1.00 98.25 330 ASN A O 1
ATOM 2499 N N . ILE A 1 331 ? 12.534 5.037 -0.318 1.00 98.50 331 ILE A N 1
ATOM 2500 C CA . ILE A 1 331 ? 13.093 5.002 -1.664 1.00 98.50 331 ILE A CA 1
ATOM 2501 C C . ILE A 1 331 ? 14.074 6.162 -1.826 1.00 98.50 331 ILE A C 1
ATOM 2503 O O . ILE A 1 331 ? 13.760 7.323 -1.569 1.00 98.50 331 ILE A O 1
ATOM 2507 N N . GLY A 1 332 ? 15.288 5.855 -2.281 1.00 96.94 332 GLY A N 1
ATOM 2508 C CA . GLY A 1 332 ? 16.326 6.857 -2.539 1.00 96.94 332 GLY A CA 1
ATOM 2509 C C . GLY A 1 332 ? 17.012 6.706 -3.892 1.00 96.94 332 GLY A C 1
ATOM 2510 O O . GLY A 1 332 ? 18.113 7.226 -4.067 1.00 96.94 332 GLY A O 1
ATOM 2511 N N . PHE A 1 333 ? 16.395 6.001 -4.843 1.00 97.25 333 PHE A N 1
ATOM 2512 C CA . PHE A 1 333 ? 16.828 5.957 -6.240 1.00 97.25 333 PHE A CA 1
ATOM 2513 C C . PHE A 1 333 ? 15.649 5.738 -7.185 1.00 97.25 3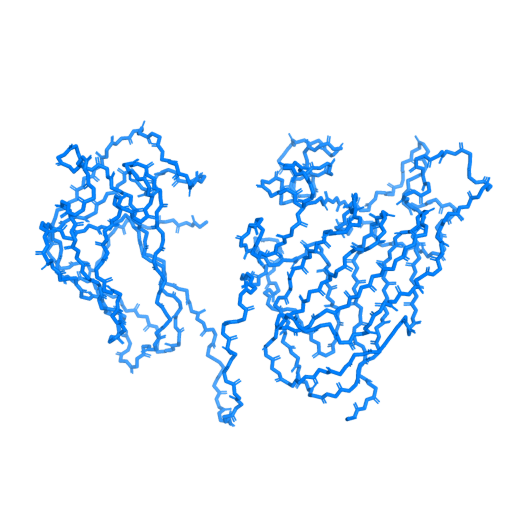33 PHE A C 1
ATOM 2515 O O . PHE A 1 333 ? 14.591 5.265 -6.774 1.00 97.25 333 PHE A O 1
ATOM 2522 N N . ASN A 1 334 ? 15.871 6.054 -8.460 1.00 97.19 334 ASN A N 1
ATOM 2523 C CA . ASN A 1 334 ? 14.919 5.759 -9.514 1.00 97.19 334 ASN A CA 1
ATOM 2524 C C . ASN A 1 334 ? 15.044 4.315 -10.007 1.00 97.19 334 ASN A C 1
ATOM 2526 O O . ASN A 1 334 ? 16.147 3.886 -10.3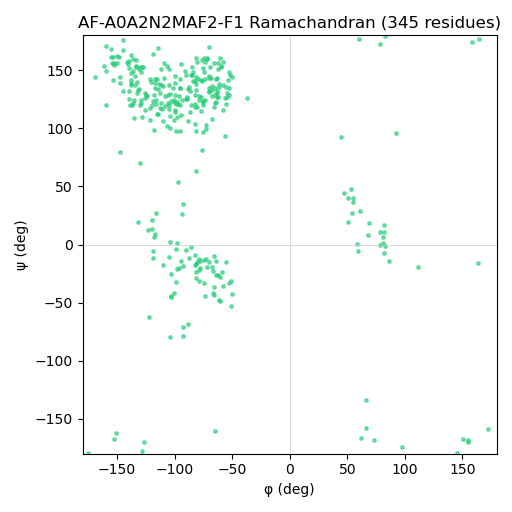59 1.00 97.19 334 ASN A O 1
ATOM 2530 N N . GLY A 1 335 ? 13.930 3.584 -10.060 1.00 97.31 335 GLY A N 1
ATOM 2531 C CA . GLY A 1 335 ? 13.911 2.176 -10.452 1.00 97.31 335 GLY A CA 1
ATOM 2532 C C . GLY A 1 335 ? 12.548 1.515 -10.251 1.00 97.31 335 GLY A C 1
ATOM 2533 O O . GLY A 1 335 ? 11.525 2.192 -10.201 1.00 97.31 335 GLY A O 1
ATOM 2534 N N . ASN A 1 336 ? 12.565 0.187 -10.153 1.00 98.44 336 ASN A N 1
ATOM 2535 C CA . ASN A 1 336 ? 11.409 -0.637 -9.810 1.00 98.44 336 ASN A CA 1
ATOM 2536 C C . ASN A 1 336 ? 11.783 -1.603 -8.678 1.00 98.44 336 ASN A C 1
ATOM 2538 O O . ASN A 1 336 ? 12.941 -2.018 -8.566 1.00 98.44 336 ASN A O 1
ATOM 2542 N N . PHE A 1 337 ? 10.797 -2.012 -7.890 1.00 98.56 337 PHE A N 1
ATOM 2543 C CA . PHE A 1 337 ? 10.915 -3.010 -6.839 1.00 98.56 337 PHE A CA 1
ATOM 2544 C C . PHE A 1 337 ? 9.775 -4.021 -6.955 1.00 98.56 337 PHE A C 1
ATOM 2546 O O . PHE A 1 337 ? 8.614 -3.636 -7.049 1.00 98.56 337 PHE A O 1
ATOM 2553 N N . ASP A 1 338 ? 10.126 -5.302 -6.939 1.00 96.56 338 ASP A N 1
ATOM 2554 C CA . ASP A 1 338 ? 9.165 -6.410 -6.943 1.00 96.56 338 ASP A CA 1
ATOM 2555 C C . ASP A 1 338 ? 8.872 -6.814 -5.489 1.00 96.56 338 ASP A C 1
ATOM 2557 O O . ASP A 1 338 ? 7.876 -6.390 -4.911 1.00 96.56 338 ASP A O 1
ATOM 2561 N N . TYR A 1 339 ? 9.837 -7.443 -4.811 1.00 98.06 339 TYR A N 1
ATOM 2562 C CA . TYR A 1 339 ? 9.688 -7.837 -3.408 1.00 98.06 339 TYR A CA 1
ATOM 2563 C C . TYR A 1 339 ? 10.983 -7.737 -2.592 1.00 98.06 339 TYR A C 1
ATOM 2565 O O . TYR A 1 339 ? 12.101 -7.670 -3.127 1.00 98.06 339 TYR A O 1
ATOM 2573 N N . ALA A 1 340 ? 10.833 -7.823 -1.266 1.00 98.56 340 ALA A N 1
ATOM 2574 C CA . ALA A 1 340 ? 11.899 -8.207 -0.345 1.00 98.56 340 ALA A CA 1
ATOM 2575 C C . ALA A 1 340 ? 11.568 -9.511 0.391 1.00 98.56 340 ALA A C 1
ATOM 2577 O O . ALA A 1 340 ? 10.482 -9.688 0.926 1.00 98.56 340 ALA A O 1
ATOM 2578 N N . GLU A 1 341 ? 12.535 -10.417 0.470 1.00 97.88 341 GLU A N 1
ATOM 2579 C CA . GLU A 1 341 ? 12.451 -11.649 1.248 1.00 97.88 341 GLU A CA 1
ATOM 2580 C C . GLU A 1 341 ? 13.254 -11.492 2.544 1.00 97.88 341 GLU A C 1
ATOM 2582 O O . GLU A 1 341 ? 14.456 -11.216 2.519 1.00 97.88 341 GLU A O 1
ATOM 2587 N N . PHE A 1 342 ? 12.587 -11.694 3.677 1.00 98.38 342 PHE A N 1
ATOM 2588 C CA . PHE A 1 342 ? 13.165 -11.612 5.013 1.00 98.38 342 PHE A CA 1
ATOM 2589 C C . PHE A 1 342 ? 13.461 -13.017 5.531 1.00 98.38 342 PHE A C 1
ATOM 2591 O O . PHE A 1 342 ? 12.560 -13.765 5.919 1.00 98.38 342 PHE A O 1
ATOM 2598 N N . VAL A 1 343 ? 14.741 -13.376 5.577 1.00 95.81 343 VAL A N 1
ATOM 2599 C CA . VAL A 1 343 ? 15.204 -14.700 6.007 1.00 95.81 343 VAL A CA 1
ATOM 2600 C C . VAL A 1 343 ? 15.702 -14.626 7.443 1.00 95.81 343 VAL A C 1
ATOM 2602 O O . VAL A 1 343 ? 16.620 -13.866 7.745 1.00 95.81 343 VAL A O 1
ATOM 2605 N N . TYR A 1 344 ? 15.126 -15.424 8.341 1.00 96.56 344 TYR A N 1
ATOM 2606 C CA . TYR A 1 344 ? 15.563 -15.460 9.737 1.00 96.56 344 TYR A CA 1
ATOM 2607 C C . TYR A 1 344 ? 17.006 -15.958 9.865 1.00 96.56 344 TYR A C 1
ATOM 2609 O O . TYR A 1 344 ? 17.345 -17.041 9.387 1.00 96.56 344 TYR A O 1
ATOM 2617 N N . VAL A 1 345 ? 17.841 -15.180 10.551 1.00 95.12 345 VAL A N 1
ATOM 2618 C CA . VAL A 1 345 ? 19.259 -15.485 10.793 1.00 95.12 345 VAL A CA 1
ATOM 2619 C C . VAL A 1 345 ? 19.460 -16.043 12.198 1.00 95.12 345 VAL A C 1
ATOM 2621 O O . VAL A 1 345 ? 20.225 -16.988 12.393 1.00 95.12 345 VAL A O 1
ATOM 2624 N N . GLY A 1 346 ? 18.790 -15.458 13.191 1.00 82.38 346 GLY A N 1
ATOM 2625 C CA . GLY A 1 346 ? 18.953 -15.831 14.591 1.00 82.38 346 GLY A CA 1
ATOM 2626 C C . GLY A 1 346 ? 18.376 -14.794 15.555 1.00 82.38 346 GLY A C 1
ATOM 2627 O O . GLY A 1 346 ? 17.878 -13.761 15.111 1.00 82.38 346 GLY A O 1
ATOM 2628 N N . PRO A 1 347 ? 18.419 -15.069 16.867 1.00 85.88 347 PRO A N 1
ATOM 2629 C CA . PRO A 1 347 ? 17.794 -14.231 17.885 1.00 85.88 347 PRO A CA 1
ATOM 2630 C C . PRO A 1 347 ? 18.454 -12.868 18.119 1.00 85.88 347 PRO A C 1
ATOM 2632 O O . PRO A 1 347 ? 19.589 -12.571 17.672 1.00 85.88 347 PRO A O 1
#

Nearest PDB structures (foldseek):
  5la1-assembly1_A  TM=8.279E-01  e=2.268E-12  Acetivibrio thermocellus JW20
  5la2-assembly1_A  TM=8.662E-01  e=6.566E-12  Acetivibrio thermocellus
  5la0-assembly1_A  TM=8.160E-01  e=5.034E-12  Acetivibrio thermocellus JW20
  2y8k-assembly1_A  TM=8.153E-01  e=1.117E-11  Acetivibrio thermocellus
  5la2-assembly2_B  TM=8.550E-01  e=3.067E-11  Acetivibrio thermocellus

Sequence (347 aa):
NLWLADAGFTGGGVVDRGNIAIGNTLNDRIYQTERWGMSAFARTVPNGSYQVNLHFAETYAGITAAGQRVFSANVEGTTIANIDIFAQAGGKNIALIKTANVVVTDGQLNIAFTASVNNPEINGIEIIPSGSSATNTPGPSPTSTGGGLPFNDTVYQGGAQEIPGVVDFEYYDFGGEGVAYHDMDNANSGSCGLNPCNGSYLNEFRKNESADTSYVKFGNNPPIDDSIYSLVTQVPNELYLGWTVPGEWTNYTVDVQQAGLYSINIMYTKPQPGTLSFSVNGVNLTGNIDLPLTFNAADTLDWRNWHHWNKVNDAGQIRLEAGVQVLTLNIGFNGNFDYAEFVYVGP